Protein AF-A0A920G4J5-F1 (afdb_monomer_lite)

pLDDT: mean 81.39, std 17.37, range [29.69, 97.31]

Radius of gyration: 18.97 Å; chains: 1; bounding box: 49×38×62 Å

Structure (mmCIF, N/CA/C/O backbone):
data_AF-A0A920G4J5-F1
#
_entry.id   AF-A0A920G4J5-F1
#
loop_
_atom_site.group_PDB
_atom_site.id
_atom_site.type_symbol
_atom_site.label_atom_id
_atom_site.label_alt_id
_atom_site.label_comp_id
_atom_site.label_asym_id
_atom_site.label_entity_id
_atom_site.label_seq_id
_atom_site.pdbx_PDB_ins_code
_atom_site.Cartn_x
_atom_site.Cartn_y
_atom_site.Cartn_z
_atom_site.occupancy
_atom_site.B_iso_or_equiv
_atom_site.auth_seq_id
_atom_site.auth_comp_id
_atom_site.auth_asym_id
_atom_site.auth_atom_id
_atom_site.pdbx_PDB_model_num
ATOM 1 N N . MET A 1 1 ? -3.840 6.295 41.877 1.00 32.47 1 MET A N 1
ATOM 2 C CA . MET A 1 1 ? -4.819 6.457 40.777 1.00 32.47 1 MET A CA 1
ATOM 3 C C . MET A 1 1 ? -4.188 7.289 39.666 1.00 32.47 1 MET A C 1
ATOM 5 O O . MET A 1 1 ? -4.227 8.511 39.723 1.00 32.47 1 MET A O 1
ATOM 9 N N . ALA A 1 2 ? -3.536 6.644 38.697 1.00 30.66 2 ALA A N 1
ATOM 10 C CA . ALA A 1 2 ? -2.987 7.326 37.527 1.00 30.66 2 ALA A CA 1
ATOM 11 C C . ALA A 1 2 ? -4.057 7.341 36.428 1.00 30.66 2 ALA A C 1
ATOM 13 O O . ALA A 1 2 ? -4.534 6.288 36.011 1.00 30.66 2 ALA A O 1
ATOM 14 N N . ARG A 1 3 ? -4.472 8.545 36.021 1.00 29.69 3 ARG A N 1
ATOM 15 C CA . ARG A 1 3 ? -5.461 8.773 34.963 1.00 29.69 3 ARG A CA 1
ATOM 16 C C . ARG A 1 3 ? -4.968 8.145 33.657 1.00 29.69 3 ARG A C 1
ATOM 18 O O . ARG A 1 3 ? -3.814 8.337 33.272 1.00 29.69 3 ARG A O 1
ATOM 25 N N . GLY A 1 4 ? -5.849 7.382 33.013 1.00 32.06 4 GLY A N 1
ATOM 26 C CA . GLY A 1 4 ? -5.598 6.734 31.733 1.00 32.06 4 GLY A CA 1
ATOM 27 C C . GLY A 1 4 ? -5.199 7.764 30.685 1.00 32.06 4 GLY A C 1
ATOM 28 O O . GLY A 1 4 ? -5.936 8.709 30.421 1.00 32.06 4 GLY A O 1
ATOM 29 N N . ARG A 1 5 ? -4.006 7.591 30.114 1.00 33.00 5 ARG A N 1
ATOM 30 C CA . ARG A 1 5 ? -3.600 8.324 28.920 1.00 33.00 5 ARG A CA 1
ATOM 31 C C . ARG A 1 5 ? -4.384 7.766 27.741 1.00 33.00 5 ARG A C 1
ATOM 33 O O . ARG A 1 5 ? -4.282 6.576 27.445 1.00 33.00 5 ARG A O 1
ATOM 40 N N . ASP A 1 6 ? -5.129 8.643 27.082 1.00 34.97 6 ASP A N 1
ATOM 41 C CA . ASP A 1 6 ? -5.726 8.439 25.766 1.00 34.97 6 ASP A CA 1
ATOM 42 C C . ASP A 1 6 ? -4.667 7.948 24.765 1.00 34.97 6 ASP A C 1
ATOM 44 O O . ASP A 1 6 ? -3.946 8.728 24.155 1.00 34.97 6 ASP A O 1
ATOM 48 N N . GLN A 1 7 ? -4.563 6.633 24.572 1.00 35.03 7 GLN A N 1
ATOM 49 C CA . GLN A 1 7 ? -3.749 6.016 23.514 1.00 35.03 7 GLN A CA 1
ATOM 50 C C . GLN A 1 7 ? -4.570 5.754 22.236 1.00 35.03 7 GLN A C 1
ATOM 52 O O . GLN A 1 7 ? -4.225 4.912 21.405 1.00 35.03 7 GLN A O 1
ATOM 57 N N . CYS A 1 8 ? -5.676 6.472 22.035 1.00 36.06 8 CYS A N 1
ATOM 58 C CA . CYS A 1 8 ? -6.495 6.378 20.825 1.00 36.06 8 CYS A CA 1
ATOM 59 C C . CYS A 1 8 ? -5.926 7.263 19.698 1.00 36.06 8 CYS A C 1
ATOM 61 O O . CYS A 1 8 ? -6.544 8.239 19.274 1.00 36.06 8 CYS A O 1
ATOM 63 N N . HIS A 1 9 ? -4.728 6.934 19.199 1.00 48.09 9 HIS A N 1
ATOM 64 C CA . HIS A 1 9 ? -4.066 7.701 18.128 1.00 48.09 9 HIS A CA 1
ATOM 65 C C . HIS A 1 9 ? -3.872 6.947 16.802 1.00 48.09 9 HIS A C 1
ATOM 67 O O . HIS A 1 9 ? -3.668 7.605 15.782 1.00 48.09 9 HIS A O 1
ATOM 73 N N . GLY A 1 10 ? -3.992 5.614 16.775 1.00 51.66 10 GLY A N 1
ATOM 74 C CA . GLY A 1 10 ? -3.750 4.792 15.576 1.00 51.66 10 GLY A CA 1
ATOM 75 C C . GLY A 1 10 ? -4.588 5.217 14.360 1.00 51.66 10 GLY A C 1
ATOM 76 O O . GLY A 1 10 ? -4.027 5.745 13.401 1.00 51.66 10 GLY A O 1
ATOM 77 N N . PRO A 1 11 ? -5.929 5.120 14.391 1.00 58.34 11 PRO A N 1
ATOM 78 C CA . PRO A 1 11 ? -6.777 5.455 13.241 1.00 58.34 11 PRO A CA 1
ATOM 79 C C . PRO A 1 11 ? -6.654 6.917 12.807 1.00 58.34 11 PRO A C 1
ATOM 81 O O . PRO A 1 11 ? -6.758 7.221 11.624 1.00 58.34 11 PRO A O 1
ATOM 84 N N . ARG A 1 12 ? -6.391 7.826 13.758 1.00 74.56 12 ARG A N 1
ATOM 85 C CA . ARG A 1 12 ? -6.201 9.250 13.466 1.00 74.56 12 ARG A CA 1
ATOM 86 C C . ARG A 1 12 ? -4.940 9.471 12.639 1.00 74.56 12 ARG A C 1
ATOM 88 O O . ARG A 1 12 ? -5.006 10.185 11.653 1.00 74.56 12 ARG A O 1
ATOM 95 N N . ARG A 1 13 ? -3.813 8.840 12.980 1.00 85.69 13 ARG A N 1
ATOM 96 C CA . ARG A 1 13 ? -2.565 9.008 12.212 1.00 85.69 13 ARG A CA 1
ATOM 97 C C . ARG A 1 13 ? -2.628 8.348 10.835 1.00 85.69 13 ARG A C 1
ATOM 99 O O . ARG A 1 13 ? -2.144 8.940 9.877 1.00 85.69 13 ARG A O 1
ATOM 106 N N . HIS A 1 14 ? -3.283 7.193 10.716 1.00 91.06 14 HIS A N 1
ATOM 107 C CA . HIS A 1 14 ? -3.515 6.569 9.409 1.00 91.06 14 HIS A CA 1
ATOM 108 C C . HIS A 1 14 ? -4.431 7.419 8.535 1.00 91.06 14 HIS A C 1
ATOM 110 O O . HIS A 1 14 ? -4.095 7.703 7.392 1.00 91.06 14 HIS A O 1
ATOM 116 N N . ALA A 1 15 ? -5.548 7.903 9.083 1.00 93.94 15 ALA A N 1
ATOM 117 C CA . ALA A 1 15 ? -6.448 8.789 8.355 1.00 93.94 15 ALA A CA 1
ATOM 118 C C . ALA A 1 15 ? -5.740 10.068 7.897 1.00 93.94 15 ALA A C 1
ATOM 120 O O . ALA A 1 15 ? -5.921 10.479 6.759 1.00 93.94 15 ALA A O 1
ATOM 121 N N . ARG A 1 16 ? -4.905 10.671 8.752 1.00 95.75 16 ARG A N 1
ATOM 122 C CA . ARG A 1 16 ? -4.120 11.861 8.401 1.00 95.75 16 ARG A CA 1
ATOM 123 C C . ARG A 1 16 ? -3.115 11.592 7.284 1.00 95.75 16 ARG A C 1
ATOM 125 O O . ARG A 1 16 ? -2.995 12.431 6.405 1.00 95.75 16 ARG A O 1
ATOM 132 N N . PHE A 1 17 ? -2.471 10.422 7.254 1.00 96.44 17 PHE A N 1
ATOM 133 C CA . PHE A 1 17 ? -1.583 10.053 6.145 1.00 96.44 17 PHE A CA 1
ATOM 134 C C . PHE A 1 17 ? -2.329 10.111 4.807 1.00 96.44 17 PHE A C 1
ATOM 136 O O . PHE A 1 17 ? -1.910 10.804 3.888 1.00 96.44 17 PHE A O 1
ATOM 143 N N . PHE A 1 18 ? -3.492 9.467 4.714 1.00 96.50 18 PHE A N 1
ATOM 144 C CA . PHE A 1 18 ? -4.264 9.476 3.470 1.00 96.50 18 PHE A CA 1
ATOM 145 C C . PHE A 1 18 ? -4.891 10.840 3.165 1.00 96.50 18 PHE A C 1
ATOM 147 O O . PHE A 1 18 ? -4.829 11.292 2.028 1.00 96.50 18 PHE A O 1
ATOM 154 N N . LYS A 1 19 ? -5.485 11.512 4.157 1.00 96.44 19 LYS A N 1
ATOM 155 C CA . LYS A 1 19 ? -6.228 12.765 3.946 1.00 96.44 19 LYS A CA 1
ATOM 156 C C . LYS A 1 19 ? -5.308 13.972 3.760 1.00 96.44 19 LYS A C 1
ATOM 158 O O . LYS A 1 19 ? -5.468 14.708 2.800 1.00 96.44 19 LYS A O 1
ATOM 163 N N . GLU A 1 20 ? -4.360 14.181 4.673 1.00 96.06 20 GLU A N 1
ATOM 164 C CA . GLU A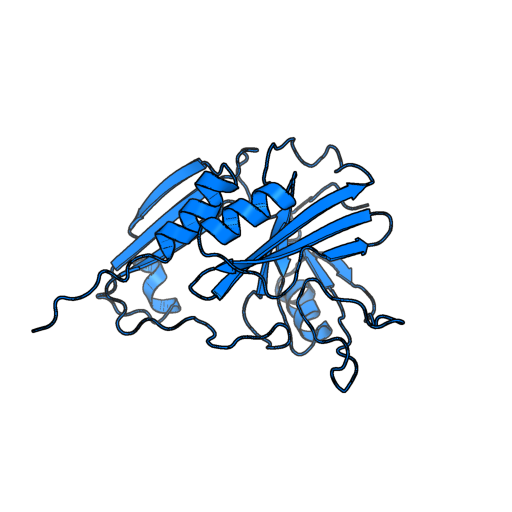 1 20 ? -3.509 15.381 4.687 1.00 96.06 20 GLU A CA 1
ATOM 165 C C . GLU A 1 20 ? -2.344 15.263 3.699 1.00 96.06 20 GLU A C 1
ATOM 167 O O . GLU A 1 20 ? -2.033 16.234 3.020 1.00 96.06 20 GLU A O 1
ATOM 172 N N . ILE A 1 21 ? -1.720 14.083 3.594 1.00 96.50 21 ILE A N 1
ATOM 173 C CA . ILE A 1 21 ? -0.573 13.877 2.692 1.00 96.50 21 ILE A CA 1
ATOM 174 C C . ILE A 1 21 ? -1.047 13.395 1.321 1.00 96.50 21 ILE A C 1
ATOM 176 O O . ILE A 1 21 ? -0.576 13.884 0.298 1.00 96.50 21 ILE A O 1
ATOM 180 N N . GLY A 1 22 ? -1.975 12.437 1.292 1.00 95.50 22 GLY A N 1
ATOM 181 C CA . GLY A 1 22 ? -2.467 11.839 0.050 1.00 95.50 22 GLY A CA 1
ATOM 182 C C . GLY A 1 22 ? -3.614 12.581 -0.636 1.00 95.50 22 GLY A C 1
ATOM 183 O O . GLY A 1 22 ? -3.944 12.231 -1.766 1.00 95.50 22 GLY A O 1
ATOM 184 N N . GLY A 1 23 ? -4.238 13.563 0.022 1.00 95.44 23 GLY A N 1
ATOM 185 C CA . GLY A 1 23 ? -5.398 14.285 -0.513 1.00 95.44 23 GLY A CA 1
ATOM 186 C C . GLY A 1 23 ? -6.677 13.445 -0.608 1.00 95.44 23 GLY A C 1
ATOM 187 O O . GLY A 1 23 ? -7.562 13.768 -1.392 1.00 95.44 23 GLY A O 1
ATOM 188 N N . TYR A 1 24 ? -6.779 12.343 0.139 1.00 96.69 24 TYR A N 1
ATOM 189 C CA . TYR A 1 24 ? -7.946 11.465 0.074 1.00 96.69 24 TYR A CA 1
ATOM 190 C C . TYR A 1 24 ? -9.192 12.129 0.669 1.00 96.69 24 TYR A C 1
ATOM 192 O O . TYR A 1 24 ? -9.156 12.752 1.735 1.00 96.69 24 TYR A O 1
ATOM 200 N N . GLU A 1 25 ? -10.327 11.880 0.028 1.00 95.81 25 GLU A N 1
ATOM 201 C CA . GLU A 1 25 ? -11.640 12.367 0.428 1.00 95.81 25 GLU A CA 1
ATOM 202 C C . GLU A 1 25 ? -12.359 11.355 1.324 1.00 95.81 25 GLU A C 1
ATOM 204 O O . GLU A 1 25 ? -12.267 10.142 1.130 1.00 95.81 25 GLU A O 1
ATOM 209 N N . GLU A 1 26 ? -13.113 11.846 2.307 1.00 96.56 26 GLU A N 1
ATOM 210 C CA . GLU A 1 26 ? -13.951 11.008 3.167 1.00 96.56 26 GLU A CA 1
ATOM 211 C C . GLU A 1 26 ? -15.293 10.732 2.485 1.00 96.56 26 GLU A C 1
ATOM 213 O O . GLU A 1 26 ? -16.090 11.643 2.291 1.00 96.56 26 GLU A O 1
ATOM 218 N N . LEU A 1 27 ? -15.553 9.464 2.148 1.00 96.38 27 LEU A N 1
ATOM 219 C CA . LEU A 1 27 ? -16.836 9.031 1.582 1.00 96.38 27 LEU A CA 1
ATOM 220 C C . LEU A 1 27 ? -17.869 8.696 2.654 1.00 96.38 27 LEU A C 1
ATOM 222 O O . LEU A 1 27 ? -19.071 8.732 2.409 1.00 96.38 27 LEU A O 1
ATOM 226 N N . GLY A 1 28 ? -17.410 8.302 3.838 1.00 94.31 28 GLY A N 1
ATOM 227 C CA . GLY A 1 28 ? -18.309 7.966 4.925 1.00 94.31 28 GLY A CA 1
ATOM 228 C C . GLY A 1 28 ? -17.603 7.412 6.147 1.00 94.31 28 GLY A C 1
ATOM 229 O O . GLY A 1 28 ? -16.483 6.900 6.088 1.00 94.31 28 GLY A O 1
ATOM 230 N N . ARG A 1 29 ? -18.316 7.481 7.264 1.00 94.62 29 ARG A N 1
ATOM 231 C CA . ARG A 1 29 ? -17.868 7.046 8.580 1.00 94.62 29 ARG A CA 1
ATOM 232 C C . ARG A 1 29 ? -19.054 6.517 9.362 1.00 94.62 29 ARG A C 1
ATOM 234 O O . ARG A 1 29 ? -20.153 7.051 9.251 1.00 94.62 29 ARG A O 1
ATOM 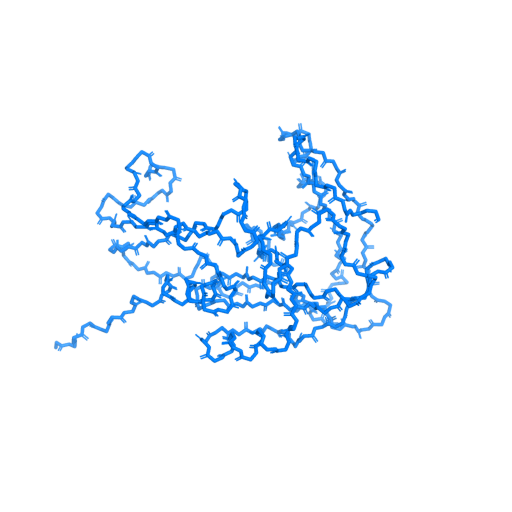241 N N . GLY A 1 30 ? -18.825 5.510 10.192 1.00 91.75 30 GLY A N 1
ATOM 242 C CA . GLY A 1 30 ? -19.863 5.024 11.090 1.00 91.75 30 GLY A CA 1
ATOM 243 C C . GLY A 1 30 ? -19.480 3.745 11.820 1.00 91.75 30 GLY A C 1
ATOM 244 O O . GLY A 1 30 ? -18.360 3.252 11.662 1.00 91.75 30 GLY A O 1
ATOM 245 N N . PRO A 1 31 ? -20.403 3.184 12.616 1.00 88.62 31 PRO A N 1
ATOM 246 C CA . PRO A 1 31 ? -20.190 1.900 13.259 1.00 88.62 31 PRO A CA 1
ATOM 247 C C . PRO A 1 31 ? -20.080 0.778 12.219 1.00 88.62 31 PRO A C 1
ATOM 249 O O . PRO A 1 31 ? -20.779 0.769 11.203 1.00 88.62 31 PRO A O 1
ATOM 252 N N . LEU A 1 32 ? -19.219 -0.209 12.470 1.00 83.06 32 LEU A N 1
ATOM 253 C CA . LEU A 1 32 ? -19.203 -1.429 11.662 1.00 83.06 32 LEU A CA 1
ATOM 254 C C . LEU A 1 32 ? -20.384 -2.339 12.018 1.00 83.06 32 LEU A C 1
ATOM 256 O O . LEU A 1 32 ? -20.664 -2.586 13.188 1.00 83.06 32 LEU A O 1
ATOM 260 N N . SER A 1 33 ? -21.042 -2.878 10.988 1.00 72.81 33 SER A N 1
ATOM 261 C CA . SER A 1 33 ? -22.189 -3.782 11.143 1.00 72.81 33 SER A CA 1
ATOM 262 C C . SER A 1 33 ? -21.852 -5.045 11.961 1.00 72.81 33 SER A C 1
ATOM 264 O O . SER A 1 33 ? -20.839 -5.702 11.671 1.00 72.81 33 SER A O 1
ATOM 266 N N . PRO A 1 34 ? -22.751 -5.469 12.877 1.00 63.81 34 PRO A N 1
ATOM 267 C CA . PRO A 1 34 ? -22.548 -6.647 13.710 1.00 63.81 34 PRO A CA 1
ATOM 268 C C . PRO A 1 34 ? -22.373 -8.001 13.021 1.00 63.81 34 PRO A C 1
ATOM 270 O O . PRO A 1 34 ? -21.819 -8.936 13.595 1.00 63.81 34 PRO A O 1
ATOM 273 N N . ILE A 1 35 ? -22.789 -8.135 11.765 1.00 58.03 35 ILE A N 1
ATOM 274 C CA . ILE A 1 35 ? -22.726 -9.414 11.041 1.00 58.03 35 ILE A CA 1
ATOM 275 C C . ILE A 1 35 ? -21.275 -9.806 10.692 1.00 58.03 35 ILE A C 1
ATOM 277 O O . ILE A 1 35 ? -20.967 -10.980 10.492 1.00 58.03 35 ILE A O 1
ATOM 281 N N . ARG A 1 36 ? -20.329 -8.857 10.728 1.00 56.31 36 ARG A N 1
ATOM 282 C CA . ARG A 1 36 ? -18.897 -9.117 10.478 1.00 56.31 36 ARG A CA 1
ATOM 283 C C . ARG A 1 36 ? -18.146 -9.657 11.709 1.00 56.31 36 ARG A C 1
ATOM 285 O O . ARG A 1 36 ? -16.945 -9.896 11.635 1.00 56.31 36 ARG A O 1
ATOM 292 N N . HIS A 1 37 ? -18.832 -9.850 12.841 1.00 54.66 37 HIS A N 1
ATOM 293 C CA . HIS A 1 37 ? -18.223 -10.075 14.159 1.00 54.66 37 HIS A CA 1
ATOM 294 C C . HIS A 1 37 ? -17.634 -11.470 14.384 1.00 54.66 37 HIS A C 1
ATOM 296 O O . HIS A 1 37 ? -16.578 -11.590 15.001 1.00 54.66 37 HIS A O 1
ATOM 302 N N . ARG A 1 38 ? -18.292 -12.527 13.894 1.00 53.50 38 ARG A N 1
ATOM 303 C CA . ARG A 1 38 ? -17.933 -13.906 14.272 1.00 53.50 38 ARG A CA 1
ATOM 304 C C . ARG A 1 38 ? -16.632 -14.398 13.632 1.00 53.50 38 ARG A C 1
ATOM 306 O O . ARG A 1 38 ? -15.950 -15.229 14.211 1.00 53.50 38 ARG A O 1
ATOM 313 N N . ARG A 1 39 ? -16.270 -13.855 12.465 1.00 56.38 39 ARG A N 1
ATOM 314 C CA . ARG A 1 39 ? -15.086 -14.285 11.698 1.00 56.38 39 ARG A CA 1
ATOM 315 C C . ARG A 1 39 ? -13.771 -13.668 12.179 1.00 56.38 39 ARG A C 1
ATOM 317 O O . ARG A 1 39 ? -12.720 -14.199 11.860 1.00 56.38 39 ARG A O 1
ATOM 324 N N . LEU A 1 40 ? -13.826 -12.566 12.930 1.00 61.94 40 LEU A N 1
ATOM 325 C CA . LEU A 1 40 ? -12.634 -11.859 13.419 1.00 61.94 40 LEU A CA 1
ATOM 326 C C . LEU A 1 40 ? -12.256 -12.235 14.862 1.00 61.94 40 LEU A C 1
ATOM 328 O O . LEU A 1 40 ? -11.250 -11.749 15.362 1.00 61.94 40 LEU A O 1
ATOM 332 N N . GLY A 1 41 ? -13.063 -13.054 15.551 1.00 65.75 41 GLY A N 1
ATOM 333 C CA . GLY A 1 41 ? -12.799 -13.457 16.941 1.00 65.75 41 GLY A CA 1
ATOM 334 C C . GLY A 1 41 ? -12.871 -12.314 17.966 1.00 65.75 41 GLY A C 1
ATOM 335 O O . GLY A 1 41 ? -12.363 -12.448 19.074 1.00 65.75 41 GLY A O 1
ATOM 336 N N . ILE A 1 42 ? -13.483 -11.179 17.613 1.00 69.69 42 ILE A N 1
ATOM 337 C CA . ILE A 1 42 ? -13.504 -9.967 18.446 1.00 69.69 42 ILE A CA 1
ATOM 338 C C . ILE A 1 42 ? -14.701 -9.998 19.401 1.00 69.69 42 ILE A C 1
ATOM 340 O O . ILE A 1 42 ? -15.833 -10.244 18.973 1.00 69.69 42 ILE A O 1
ATOM 344 N N . SER A 1 43 ? -14.462 -9.682 20.678 1.00 69.44 43 SER A N 1
ATOM 345 C CA . SER A 1 43 ? -15.482 -9.666 21.735 1.00 69.44 43 SER A CA 1
ATOM 346 C C . SER A 1 43 ? -16.690 -8.784 21.388 1.00 69.44 43 SER A C 1
ATOM 348 O O . SER A 1 43 ? -16.579 -7.769 20.695 1.00 69.44 43 SER A O 1
ATOM 350 N N . ALA A 1 44 ? -17.875 -9.151 21.883 1.00 68.25 44 ALA A N 1
ATOM 351 C CA . ALA A 1 44 ? -19.114 -8.417 21.609 1.00 68.25 44 ALA A CA 1
ATOM 352 C C . ALA A 1 44 ? -19.099 -6.970 22.149 1.00 68.25 44 ALA A C 1
ATOM 354 O O . ALA A 1 44 ? -19.711 -6.095 21.547 1.00 68.25 44 ALA A O 1
ATOM 355 N N . GLY A 1 45 ? -18.352 -6.705 23.229 1.00 75.81 45 GLY A N 1
ATOM 356 C CA . GLY A 1 45 ? -18.228 -5.376 23.846 1.00 75.81 45 GLY A CA 1
ATOM 357 C C . GLY A 1 45 ? -17.281 -4.401 23.133 1.00 75.81 45 GLY A C 1
ATOM 358 O O . GLY A 1 45 ? -17.211 -3.233 23.508 1.00 75.81 45 GLY A O 1
ATOM 359 N N . CYS A 1 46 ? -16.550 -4.848 22.107 1.00 80.31 46 CYS A N 1
ATOM 360 C CA . CYS A 1 46 ? -15.659 -3.981 21.342 1.00 80.31 46 CYS A CA 1
ATOM 361 C C . CYS A 1 46 ? -16.466 -3.057 20.411 1.00 80.31 46 CYS A C 1
ATOM 363 O O . CYS A 1 46 ? -17.168 -3.534 19.509 1.00 80.31 46 CYS A O 1
ATOM 365 N N . ARG A 1 47 ? -16.345 -1.736 20.594 1.00 82.38 47 ARG A N 1
ATOM 366 C CA . ARG A 1 47 ? -16.893 -0.739 19.662 1.00 82.38 47 ARG A CA 1
ATOM 367 C C . ARG A 1 47 ? -15.999 -0.666 18.432 1.00 82.38 47 ARG A C 1
ATOM 369 O O . ARG A 1 47 ? -14.780 -0.730 18.533 1.00 82.38 47 ARG A O 1
ATOM 376 N N . ARG A 1 48 ? -16.610 -0.546 17.260 1.00 83.19 48 ARG A N 1
ATOM 377 C CA . ARG A 1 48 ? -15.918 -0.601 15.977 1.00 83.19 48 ARG A CA 1
ATOM 378 C C . ARG A 1 48 ? -16.436 0.486 15.070 1.00 83.19 48 ARG A C 1
ATOM 380 O O . ARG A 1 48 ? -17.641 0.541 14.841 1.00 83.19 48 ARG A O 1
ATOM 387 N N . GLU A 1 49 ? -15.540 1.283 14.521 1.00 89.62 49 GLU A N 1
ATOM 388 C CA . GLU A 1 49 ? -15.895 2.309 13.549 1.00 89.62 49 GLU A CA 1
ATOM 389 C C . GLU A 1 49 ? -15.084 2.113 12.278 1.00 89.62 49 GLU A C 1
ATOM 391 O O . GLU A 1 49 ? -13.953 1.622 12.302 1.00 89.62 49 GLU A O 1
ATOM 396 N N . TYR A 1 50 ? -15.681 2.481 11.153 1.00 92.25 50 TYR A N 1
ATOM 397 C CA . TYR A 1 50 ? -14.977 2.579 9.892 1.00 92.25 50 TYR A CA 1
ATOM 398 C C . TYR A 1 50 ? -14.869 4.034 9.452 1.00 92.25 50 TYR A C 1
ATOM 400 O O . TYR A 1 50 ? -15.729 4.862 9.754 1.00 92.25 50 TYR A O 1
ATOM 408 N N . LEU A 1 51 ? -13.827 4.299 8.676 1.00 94.56 51 LEU A N 1
ATOM 409 C CA . LEU A 1 51 ? -13.660 5.484 7.854 1.00 94.56 51 LEU A CA 1
ATOM 410 C C . LEU A 1 51 ? -13.345 5.007 6.435 1.00 94.56 51 LEU A C 1
ATOM 412 O O . LEU A 1 51 ? -12.375 4.275 6.237 1.00 94.56 51 LEU A O 1
ATOM 416 N N . LEU A 1 52 ? -14.186 5.369 5.471 1.00 96.25 52 LEU A N 1
ATOM 417 C CA . LEU A 1 52 ? -14.012 5.040 4.060 1.00 96.25 52 LEU A CA 1
ATOM 418 C C . LEU A 1 52 ? -13.448 6.251 3.321 1.00 96.25 52 LEU A C 1
ATOM 420 O O . LEU A 1 52 ? -14.027 7.336 3.381 1.00 96.25 52 LEU A O 1
ATOM 424 N N . LEU A 1 53 ? -12.332 6.045 2.630 1.00 97.31 53 LEU A N 1
ATOM 425 C CA . LEU A 1 53 ? -11.584 7.082 1.935 1.00 97.31 53 LEU A CA 1
ATOM 426 C C . LEU A 1 53 ? -11.475 6.773 0.441 1.00 97.31 53 LEU A C 1
ATOM 428 O O . LEU A 1 53 ? -11.229 5.626 0.064 1.00 97.31 53 LEU A O 1
ATOM 432 N N . ARG A 1 54 ? -11.594 7.805 -0.393 1.00 96.75 54 ARG A N 1
ATOM 433 C CA . ARG A 1 54 ? -11.384 7.749 -1.844 1.00 96.75 54 ARG A CA 1
ATOM 434 C C . ARG A 1 54 ? -10.167 8.580 -2.226 1.00 96.75 54 ARG A C 1
ATOM 436 O O . ARG A 1 54 ? -9.950 9.643 -1.655 1.00 96.75 54 ARG A O 1
ATOM 443 N N . ALA A 1 55 ? -9.381 8.089 -3.177 1.00 95.19 55 ALA A N 1
ATOM 444 C CA . ALA A 1 55 ? -8.242 8.828 -3.708 1.00 95.19 55 ALA A CA 1
ATOM 445 C C . ALA A 1 55 ? -8.694 10.108 -4.442 1.00 95.19 55 ALA A C 1
ATOM 447 O O . ALA A 1 55 ? -9.793 10.123 -5.000 1.00 95.19 55 ALA A O 1
ATOM 448 N N . PRO A 1 56 ? -7.856 11.159 -4.498 1.00 91.12 56 PRO A N 1
ATOM 449 C CA . PRO A 1 56 ? -8.225 12.449 -5.098 1.00 91.12 56 PRO A CA 1
ATOM 450 C C . PRO A 1 56 ? -8.582 12.358 -6.587 1.00 91.12 56 PRO A C 1
ATOM 452 O O . PRO A 1 56 ? -9.376 13.146 -7.082 1.00 91.12 56 PRO A O 1
ATOM 455 N N . MET A 1 57 ? -8.052 11.357 -7.294 1.00 88.81 57 MET A N 1
ATOM 456 C CA . MET A 1 57 ? -8.385 11.080 -8.697 1.00 88.81 57 MET A CA 1
ATOM 457 C C . MET A 1 57 ? -9.828 10.575 -8.919 1.00 88.81 57 MET A C 1
ATOM 459 O O . MET A 1 57 ? -10.223 10.307 -10.051 1.00 88.81 57 MET A O 1
ATOM 463 N N . GLY A 1 58 ? -10.613 10.405 -7.850 1.00 87.88 58 GLY A N 1
ATOM 464 C CA . GLY A 1 58 ? -11.994 9.939 -7.911 1.00 87.88 58 GLY A CA 1
ATOM 465 C C . GLY A 1 58 ? -12.125 8.439 -8.199 1.00 87.88 58 GLY A C 1
ATOM 466 O O . GLY A 1 58 ? -11.259 7.637 -7.850 1.00 87.88 58 GLY A O 1
ATOM 467 N N . GLY A 1 59 ? -13.255 8.063 -8.801 1.00 86.12 59 GLY A N 1
ATOM 468 C CA . GLY A 1 59 ? -13.573 6.687 -9.185 1.00 86.12 59 GLY A CA 1
ATOM 469 C C . GLY A 1 59 ? -14.235 5.832 -8.096 1.00 86.12 59 GLY A C 1
ATOM 470 O O . GLY A 1 59 ? -14.225 6.141 -6.899 1.00 86.12 59 GLY A O 1
ATOM 471 N N . ASP A 1 60 ? -14.802 4.713 -8.543 1.00 86.94 60 ASP A N 1
ATOM 472 C CA . ASP A 1 60 ? -15.570 3.776 -7.710 1.00 86.94 60 ASP A CA 1
ATOM 473 C C . ASP A 1 60 ? -14.745 2.561 -7.252 1.00 86.94 60 ASP A C 1
ATOM 475 O O . ASP A 1 60 ? -15.285 1.564 -6.773 1.00 86.94 60 ASP A O 1
ATOM 479 N N . PHE A 1 61 ? -13.418 2.634 -7.382 1.00 86.81 61 PHE A N 1
ATOM 480 C CA . PHE A 1 61 ? -12.491 1.559 -7.034 1.00 86.81 61 PHE A CA 1
ATOM 481 C C . PHE A 1 61 ? -11.367 2.042 -6.113 1.00 86.81 61 PHE A C 1
ATOM 483 O O . PHE A 1 61 ? -11.138 3.237 -5.935 1.00 86.81 61 PHE A O 1
ATOM 490 N N . GLY A 1 62 ? -10.660 1.086 -5.503 1.00 86.69 62 GLY A N 1
ATOM 491 C CA . GLY A 1 62 ? -9.467 1.371 -4.700 1.00 86.69 62 GLY A CA 1
ATOM 492 C C . GLY A 1 62 ? -9.732 2.210 -3.444 1.00 86.69 62 GLY A C 1
ATOM 493 O O . GLY A 1 62 ? -8.828 2.875 -2.942 1.00 86.69 62 GLY A O 1
ATOM 494 N N . HIS A 1 63 ? -10.959 2.208 -2.915 1.00 95.69 63 HIS A N 1
ATOM 495 C CA . HIS A 1 63 ? -11.253 2.906 -1.664 1.00 95.69 63 HIS A CA 1
ATOM 496 C C . HIS A 1 63 ? -10.530 2.249 -0.486 1.00 95.69 63 HIS A C 1
ATOM 498 O O . HIS A 1 63 ? -10.525 1.025 -0.331 1.00 95.69 63 HIS A O 1
ATOM 504 N N . VAL A 1 64 ? -9.973 3.073 0.396 1.00 95.31 64 VAL A N 1
ATOM 505 C CA . VAL A 1 64 ? -9.292 2.622 1.612 1.00 95.31 64 VAL A CA 1
ATOM 506 C C . VAL A 1 64 ? -10.277 2.684 2.770 1.00 95.31 64 VAL A C 1
ATOM 508 O O . VAL A 1 64 ? -10.762 3.753 3.136 1.00 95.31 64 VAL A O 1
ATOM 511 N N . ARG A 1 65 ? -10.575 1.531 3.378 1.00 94.00 65 ARG A N 1
ATOM 512 C CA . ARG A 1 65 ? -11.379 1.465 4.604 1.00 94.00 65 ARG A CA 1
ATOM 513 C C . ARG A 1 65 ? -10.474 1.272 5.812 1.00 94.00 65 ARG A C 1
ATOM 515 O O . ARG A 1 65 ? -9.960 0.180 6.036 1.00 94.00 65 ARG A O 1
ATOM 522 N N . LEU A 1 66 ? -10.349 2.312 6.625 1.00 92.38 66 LEU A N 1
ATOM 523 C CA . LEU A 1 66 ? -9.711 2.224 7.931 1.00 92.38 66 LEU A CA 1
ATOM 524 C C . LEU A 1 66 ? -10.730 1.729 8.951 1.00 92.38 66 LEU A C 1
ATOM 526 O O . LEU A 1 66 ? -11.865 2.204 8.976 1.00 92.38 66 LEU A O 1
ATOM 530 N N . VAL A 1 67 ? -10.323 0.780 9.788 1.00 88.25 67 VAL A N 1
ATOM 531 C CA . VAL A 1 67 ? -11.164 0.222 10.847 1.00 88.25 67 VAL A CA 1
ATOM 532 C C . VAL A 1 67 ? -10.496 0.455 12.191 1.00 88.25 67 VAL A C 1
ATOM 534 O O . VAL A 1 67 ? -9.345 0.075 12.393 1.00 88.25 67 VAL A O 1
ATOM 537 N N . SER A 1 68 ? -11.229 1.073 13.111 1.00 85.88 68 SER A N 1
ATOM 538 C CA . SER A 1 68 ? -10.811 1.270 14.491 1.00 85.88 68 SER A CA 1
ATOM 539 C C . SER A 1 68 ? -11.556 0.321 15.422 1.00 85.88 68 SER A C 1
ATOM 541 O O . SER A 1 68 ? -12.733 0.011 15.227 1.00 85.88 68 SER A O 1
ATOM 543 N N . PHE A 1 69 ? -10.854 -0.130 16.457 1.00 83.81 69 PHE A N 1
ATOM 544 C CA . PHE A 1 69 ? -11.387 -1.008 17.490 1.00 83.81 69 PHE A CA 1
ATOM 545 C C . PHE A 1 69 ? -11.207 -0.344 18.849 1.00 83.81 69 PHE A C 1
ATOM 547 O O . PHE A 1 69 ? -10.083 -0.172 19.315 1.00 83.81 69 PHE A O 1
ATOM 554 N N . ASP A 1 70 ? -12.309 -0.009 19.502 1.00 83.00 70 ASP A N 1
ATOM 555 C CA . ASP A 1 70 ? -12.387 0.518 20.860 1.00 83.00 70 ASP A CA 1
ATOM 556 C C . ASP A 1 70 ? -12.862 -0.553 21.837 1.00 83.00 70 ASP A C 1
ATOM 558 O O . ASP A 1 70 ? -13.636 -1.438 21.479 1.00 83.00 70 ASP A O 1
ATOM 562 N N . ASN A 1 71 ? -12.378 -0.499 23.080 1.00 82.44 71 ASN A N 1
ATOM 563 C CA . ASN A 1 71 ? -12.679 -1.497 24.117 1.00 82.44 71 ASN A CA 1
ATOM 564 C C . ASN A 1 71 ? -12.348 -2.943 23.697 1.00 82.44 71 ASN A C 1
ATOM 566 O O . ASN A 1 71 ? -13.033 -3.890 24.071 1.00 82.44 71 ASN A O 1
ATOM 570 N N . ALA A 1 72 ? -11.287 -3.116 22.905 1.00 77.31 72 ALA A N 1
ATOM 571 C CA . ALA A 1 72 ? -10.837 -4.419 22.413 1.00 77.31 72 ALA A CA 1
ATOM 572 C C . ALA A 1 72 ? -9.951 -5.192 23.415 1.00 77.31 72 ALA A C 1
ATOM 574 O O . ALA A 1 72 ? -9.432 -6.249 23.078 1.00 77.31 72 ALA A O 1
ATOM 575 N N . GLY A 1 73 ? -9.759 -4.673 24.633 1.00 79.69 73 GLY A N 1
ATOM 576 C CA . GLY A 1 73 ? -8.771 -5.192 25.582 1.00 79.69 73 GLY A CA 1
ATOM 577 C C . GLY A 1 73 ? -7.350 -4.723 25.250 1.00 79.69 73 GLY A C 1
ATOM 578 O O . GLY A 1 73 ? -7.165 -3.617 24.737 1.00 79.69 73 GLY A O 1
ATOM 579 N N . SER A 1 74 ? -6.350 -5.552 25.571 1.00 79.94 74 SER A N 1
ATOM 580 C CA . SER A 1 74 ? -4.943 -5.250 25.274 1.00 79.94 74 SER A CA 1
ATOM 581 C C . SER A 1 74 ? -4.727 -5.128 23.766 1.00 79.94 74 SER A C 1
ATOM 583 O O . SER A 1 74 ? -5.072 -6.030 23.003 1.00 79.94 74 SER A O 1
ATOM 585 N N . ARG A 1 75 ? -4.160 -3.999 23.335 1.00 74.44 75 ARG A N 1
ATOM 586 C CA . ARG A 1 75 ? -3.857 -3.725 21.930 1.00 74.44 75 ARG A CA 1
ATOM 587 C C . ARG A 1 75 ? -2.380 -3.994 21.695 1.00 74.44 75 ARG A C 1
ATOM 589 O O . ARG A 1 75 ? -1.535 -3.264 22.205 1.00 74.44 75 ARG A O 1
ATOM 596 N N . MET A 1 76 ? -2.080 -5.012 20.901 1.00 73.94 76 MET A N 1
ATOM 597 C CA . MET A 1 76 ? -0.734 -5.244 20.384 1.00 73.94 76 MET A CA 1
ATOM 598 C C . MET A 1 76 ? -0.734 -5.021 18.871 1.00 73.94 76 MET A C 1
ATOM 600 O O . MET A 1 76 ? -1.757 -5.284 18.230 1.00 73.94 76 MET A O 1
ATOM 604 N N . PRO A 1 77 ? 0.382 -4.554 18.282 1.00 76.31 77 PRO A N 1
ATOM 605 C CA . PRO A 1 77 ? 0.569 -4.635 16.840 1.00 76.31 77 PRO A CA 1
ATOM 606 C C . PRO A 1 77 ? 0.257 -6.052 16.360 1.00 76.31 77 PRO A C 1
ATOM 608 O O . PRO A 1 77 ? 0.599 -7.017 17.041 1.00 76.31 77 PRO A O 1
ATOM 611 N N . MET A 1 78 ? -0.362 -6.189 15.186 1.00 71.75 78 MET A N 1
ATOM 612 C CA . MET A 1 78 ? -0.711 -7.509 14.641 1.00 71.75 78 MET A CA 1
ATOM 613 C C . MET A 1 78 ? 0.527 -8.401 14.479 1.00 71.75 78 MET A C 1
ATOM 615 O O . MET A 1 78 ? 0.437 -9.620 14.591 1.00 71.75 78 MET A O 1
ATOM 619 N N . ARG A 1 79 ? 1.689 -7.783 14.228 1.00 76.88 79 ARG A N 1
ATOM 620 C CA . ARG A 1 79 ? 2.977 -8.464 14.096 1.00 76.88 79 ARG A CA 1
ATOM 621 C C . ARG A 1 79 ? 4.091 -7.651 14.778 1.00 76.88 79 ARG A C 1
ATOM 623 O O . ARG A 1 79 ? 4.790 -6.876 14.114 1.00 76.88 79 ARG A O 1
ATOM 630 N N . PRO A 1 80 ? 4.244 -7.755 16.110 1.00 80.56 80 PRO A N 1
ATOM 631 C CA . PRO A 1 80 ? 5.326 -7.085 16.822 1.00 80.56 80 PRO A CA 1
ATOM 632 C C . PRO A 1 80 ? 6.678 -7.603 16.313 1.00 80.56 80 PRO A C 1
ATOM 634 O O . PRO A 1 80 ? 6.865 -8.807 16.184 1.00 80.56 80 PRO A O 1
ATOM 637 N N . GLY A 1 81 ? 7.607 -6.702 15.983 1.00 81.88 81 GLY A N 1
ATOM 638 C CA . GLY A 1 81 ? 8.940 -7.084 15.496 1.00 81.88 81 GLY A CA 1
ATOM 639 C C . GLY A 1 81 ? 9.008 -7.606 14.055 1.00 81.88 81 GLY A C 1
ATOM 640 O O . GLY A 1 81 ? 10.085 -8.025 13.644 1.00 81.88 81 GLY A O 1
ATOM 641 N N . ALA A 1 82 ? 7.911 -7.545 13.285 1.00 83.06 82 ALA A N 1
ATOM 642 C CA . ALA A 1 82 ? 7.879 -8.060 11.913 1.00 83.06 82 ALA A CA 1
ATOM 643 C C . ALA A 1 82 ? 8.980 -7.483 11.016 1.00 83.06 82 ALA A C 1
ATOM 645 O O . ALA A 1 82 ? 9.196 -6.261 10.988 1.00 83.06 82 ALA A O 1
ATOM 646 N N . ARG A 1 83 ? 9.598 -8.383 10.252 1.00 85.88 83 ARG A N 1
ATOM 647 C CA . ARG A 1 83 ? 10.635 -8.153 9.249 1.00 85.88 83 ARG A CA 1
ATOM 648 C C . ARG A 1 83 ? 10.118 -8.440 7.845 1.00 85.88 83 ARG A C 1
ATOM 650 O O . ARG A 1 83 ? 9.101 -9.101 7.648 1.00 85.88 83 ARG A O 1
ATOM 657 N N . ALA A 1 84 ? 10.854 -7.951 6.853 1.00 84.19 84 ALA A N 1
ATOM 658 C CA . ALA A 1 84 ? 10.492 -8.094 5.448 1.00 84.19 84 ALA A CA 1
ATOM 659 C C . ALA A 1 84 ? 10.569 -9.529 4.912 1.00 84.19 84 ALA A C 1
ATOM 661 O O . ALA A 1 84 ? 10.034 -9.792 3.848 1.00 84.19 84 ALA A O 1
ATOM 662 N N . TRP A 1 85 ? 11.198 -10.462 5.627 1.00 83.44 85 TRP A N 1
ATOM 663 C CA . TRP A 1 85 ? 11.239 -11.886 5.270 1.00 83.44 85 TRP A CA 1
ATOM 664 C C . TRP A 1 85 ? 10.253 -12.739 6.077 1.00 83.44 85 TRP A C 1
ATOM 666 O O . TRP A 1 85 ? 10.133 -13.937 5.832 1.00 83.44 85 TRP A O 1
ATOM 676 N N . ASP A 1 86 ? 9.532 -12.145 7.031 1.00 86.75 86 ASP A N 1
ATOM 677 C CA . ASP A 1 86 ? 8.566 -12.891 7.823 1.00 86.75 86 ASP A CA 1
ATOM 678 C C . ASP A 1 86 ? 7.304 -13.134 6.991 1.00 86.75 86 ASP A C 1
ATOM 680 O O . ASP A 1 86 ? 6.638 -12.197 6.533 1.00 86.75 86 ASP A O 1
ATOM 684 N N . THR A 1 87 ? 6.930 -14.399 6.848 1.00 87.06 87 THR A N 1
ATOM 685 C CA . THR A 1 87 ? 5.775 -14.811 6.047 1.00 87.06 87 THR A CA 1
ATOM 686 C C . THR A 1 87 ? 4.446 -14.499 6.748 1.00 87.06 87 THR A C 1
ATOM 688 O O . THR A 1 87 ? 4.374 -14.385 7.974 1.00 87.06 87 THR A O 1
ATOM 691 N N . GLY A 1 88 ? 3.379 -14.351 5.957 1.00 76.62 88 GLY A N 1
ATOM 692 C CA . GLY A 1 88 ? 2.007 -14.186 6.450 1.00 76.62 88 GLY A CA 1
ATOM 693 C C . GLY A 1 88 ? 1.482 -12.744 6.430 1.00 76.62 88 GLY A C 1
ATOM 694 O O . GLY A 1 88 ? 2.235 -11.785 6.594 1.00 76.62 88 GLY A O 1
ATOM 695 N N . CYS A 1 89 ? 0.158 -12.618 6.247 1.00 76.69 89 CYS A N 1
ATOM 696 C CA . CYS A 1 89 ? -0.592 -11.369 6.020 1.00 76.69 89 CYS A CA 1
ATOM 697 C C . CYS A 1 89 ? -0.058 -10.503 4.860 1.00 76.69 89 CYS A C 1
ATOM 699 O O . CYS A 1 89 ? 1.014 -10.735 4.310 1.00 76.69 89 CYS A O 1
ATOM 701 N N . TYR A 1 90 ? -0.820 -9.483 4.461 1.00 86.19 90 TYR A N 1
ATOM 702 C CA . TYR A 1 90 ? -0.312 -8.493 3.513 1.00 86.19 90 TYR A CA 1
ATOM 703 C C . TYR A 1 90 ? 0.827 -7.689 4.146 1.00 86.19 90 TYR A C 1
ATOM 705 O O . TYR A 1 90 ? 0.726 -7.248 5.291 1.00 86.19 90 TYR A O 1
ATOM 713 N N . PHE A 1 91 ? 1.908 -7.519 3.393 1.00 88.19 91 PHE A N 1
ATOM 714 C CA . PHE A 1 91 ? 3.093 -6.787 3.810 1.00 88.19 91 PHE A CA 1
ATOM 715 C C . PHE A 1 91 ? 2.893 -5.285 3.650 1.00 88.19 91 PHE A C 1
ATOM 717 O O . PHE A 1 91 ? 3.025 -4.565 4.634 1.00 88.19 91 PHE A O 1
ATOM 724 N N . SER A 1 92 ? 2.538 -4.817 2.452 1.00 92.19 92 SER A N 1
ATOM 725 C CA . SER A 1 92 ? 2.359 -3.393 2.156 1.00 92.19 92 SER A CA 1
ATOM 726 C C . SER A 1 92 ? 1.234 -3.153 1.153 1.00 92.19 92 SER A C 1
ATOM 728 O O . SER A 1 92 ? 0.952 -3.983 0.286 1.00 92.19 92 SER A O 1
ATOM 730 N N . MET A 1 93 ? 0.601 -1.988 1.269 1.00 94.69 93 MET A N 1
ATOM 731 C CA . MET A 1 93 ? -0.300 -1.449 0.254 1.00 94.69 93 MET A CA 1
ATOM 732 C C . MET A 1 93 ? 0.478 -0.537 -0.691 1.00 94.69 93 MET A C 1
ATOM 734 O O . MET A 1 93 ? 1.143 0.383 -0.222 1.00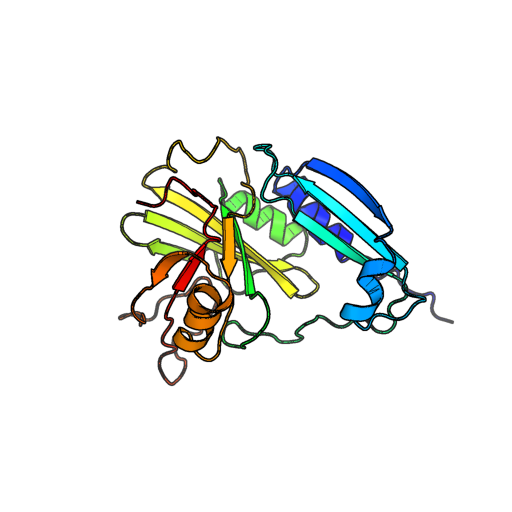 94.69 93 MET A O 1
ATOM 738 N N . MET A 1 94 ? 0.399 -0.779 -2.000 1.00 95.81 94 MET A N 1
ATOM 739 C CA . MET A 1 94 ? 1.176 -0.037 -2.994 1.00 95.81 94 MET A CA 1
ATOM 740 C C . MET A 1 94 ? 0.383 1.117 -3.602 1.00 95.81 94 MET A C 1
ATOM 742 O O . MET A 1 94 ? -0.715 0.916 -4.125 1.00 95.81 94 MET A O 1
ATOM 746 N N . ILE A 1 95 ? 0.969 2.312 -3.581 1.00 96.31 95 ILE A N 1
ATOM 747 C CA . ILE A 1 95 ? 0.378 3.555 -4.087 1.00 96.31 95 ILE A CA 1
ATOM 748 C C . ILE A 1 95 ? 1.374 4.248 -5.018 1.00 96.31 95 ILE A C 1
ATOM 750 O O . ILE A 1 95 ? 2.576 4.261 -4.753 1.00 96.31 95 ILE A O 1
ATOM 754 N N . ARG A 1 96 ? 0.892 4.818 -6.126 1.00 95.81 96 ARG A N 1
ATOM 755 C CA . ARG A 1 96 ? 1.729 5.684 -6.963 1.00 95.81 96 ARG A CA 1
ATOM 756 C C . ARG A 1 96 ? 1.688 7.097 -6.433 1.00 95.81 96 ARG A C 1
ATOM 758 O O . ARG A 1 96 ? 0.637 7.549 -5.979 1.00 95.81 96 ARG A O 1
ATOM 765 N N . VAL A 1 97 ? 2.822 7.773 -6.520 1.00 96.88 97 VAL A N 1
ATOM 766 C CA . VAL A 1 97 ? 2.969 9.127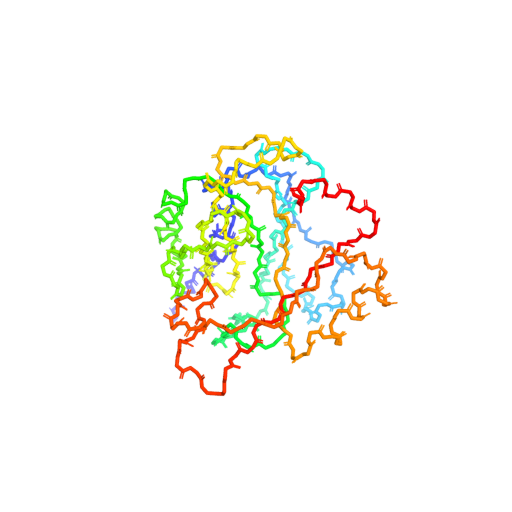 -6.012 1.00 96.88 97 VAL A CA 1
ATOM 767 C C . VAL A 1 97 ? 3.729 10.029 -6.977 1.00 96.88 97 VAL A C 1
ATOM 769 O O . VAL A 1 97 ? 4.395 9.535 -7.883 1.00 96.88 97 VAL A O 1
ATOM 772 N N . LYS A 1 98 ? 3.612 11.338 -6.762 1.00 95.50 98 LYS A N 1
ATOM 773 C CA . LYS A 1 98 ? 4.479 12.378 -7.324 1.00 95.50 98 LYS A CA 1
ATOM 774 C C . LYS A 1 98 ? 5.135 13.128 -6.168 1.00 95.50 98 LYS A C 1
ATOM 776 O O . LYS A 1 98 ? 4.522 13.247 -5.107 1.00 95.50 98 LYS A O 1
ATOM 781 N N . ASP A 1 99 ? 6.349 13.629 -6.386 1.00 94.94 99 ASP A N 1
ATOM 782 C CA . ASP A 1 99 ? 7.132 14.343 -5.369 1.00 94.94 99 ASP A CA 1
ATOM 783 C C . ASP A 1 99 ? 7.329 13.497 -4.096 1.00 94.94 99 ASP A C 1
ATOM 785 O O . ASP A 1 99 ? 6.874 13.816 -2.991 1.00 94.94 99 ASP A O 1
ATOM 789 N N . MET A 1 100 ? 8.008 12.355 -4.272 1.00 96.19 100 MET A N 1
ATOM 790 C CA . MET A 1 100 ? 8.290 11.415 -3.182 1.00 96.19 100 MET A CA 1
ATOM 791 C C . MET A 1 100 ? 8.956 12.079 -1.970 1.00 96.19 100 MET A C 1
ATOM 793 O O . MET A 1 100 ? 8.708 11.665 -0.836 1.00 96.19 100 MET A O 1
ATOM 797 N N . GLN A 1 101 ? 9.807 13.087 -2.189 1.00 96.88 101 GLN A N 1
ATOM 798 C CA . GLN A 1 101 ? 10.535 13.738 -1.104 1.00 96.88 101 GLN A CA 1
ATOM 799 C C . GLN A 1 101 ? 9.587 14.530 -0.200 1.00 96.88 101 GLN A C 1
ATOM 801 O O . GLN A 1 101 ? 9.631 14.348 1.015 1.00 96.88 101 GLN A O 1
ATOM 806 N N . SER A 1 102 ? 8.672 15.326 -0.770 1.00 97.12 102 SER A N 1
ATOM 807 C CA . SER A 1 102 ? 7.681 16.053 0.033 1.00 97.12 102 SER A CA 1
ATOM 808 C C . SER A 1 102 ? 6.804 15.102 0.856 1.00 97.12 102 SER A C 1
ATOM 810 O O . SER A 1 102 ? 6.598 15.316 2.053 1.00 97.12 102 SER A O 1
ATOM 812 N N . ILE A 1 103 ? 6.348 14.001 0.250 1.00 97.31 103 ILE A N 1
ATOM 813 C CA . ILE A 1 103 ? 5.549 12.974 0.938 1.00 97.31 103 ILE A CA 1
ATOM 814 C C . ILE A 1 103 ? 6.347 12.318 2.068 1.00 97.31 103 ILE A C 1
ATOM 816 O O . ILE A 1 103 ? 5.802 12.080 3.148 1.00 97.31 103 ILE A O 1
ATOM 820 N N . TYR A 1 104 ? 7.628 12.029 1.834 1.00 97.31 104 TYR A N 1
ATOM 821 C CA . TYR A 1 104 ? 8.515 11.467 2.845 1.00 97.31 104 TYR A CA 1
ATOM 822 C C . TYR A 1 104 ? 8.634 12.392 4.058 1.00 97.31 104 TYR A C 1
ATOM 824 O O . TYR A 1 104 ? 8.378 11.957 5.182 1.00 97.31 104 TYR A O 1
ATOM 832 N N . ASP A 1 105 ? 8.927 13.671 3.837 1.00 97.31 105 ASP A N 1
ATOM 833 C CA . ASP A 1 105 ? 9.112 14.648 4.913 1.00 97.31 105 ASP A CA 1
ATOM 834 C C . ASP A 1 105 ? 7.824 14.866 5.726 1.00 97.31 105 ASP A C 1
ATOM 836 O O . ASP A 1 105 ? 7.859 14.965 6.959 1.00 97.31 105 ASP A O 1
ATOM 840 N N . ASP A 1 106 ? 6.669 14.902 5.057 1.00 96.94 106 ASP A N 1
ATOM 841 C CA . ASP A 1 106 ? 5.362 15.003 5.711 1.00 96.94 106 ASP A CA 1
ATOM 842 C C . ASP A 1 106 ? 5.035 13.741 6.532 1.00 96.94 106 ASP A C 1
ATOM 844 O O . ASP A 1 106 ? 4.543 13.839 7.663 1.00 96.94 106 ASP A O 1
ATOM 848 N N . ALA A 1 107 ? 5.350 12.551 6.011 1.00 96.31 107 ALA A N 1
ATOM 849 C CA . ALA A 1 107 ? 5.108 11.283 6.696 1.00 96.31 107 ALA A CA 1
ATOM 850 C C . ALA A 1 107 ? 5.958 11.152 7.970 1.00 96.31 107 ALA A C 1
ATOM 852 O O . ALA A 1 107 ? 5.421 10.812 9.032 1.00 96.31 107 ALA A O 1
ATOM 853 N N . ILE A 1 108 ? 7.254 11.484 7.904 1.00 95.50 108 ILE A N 1
ATOM 854 C CA . ILE A 1 108 ? 8.139 11.482 9.080 1.00 95.50 108 ILE A CA 1
ATOM 855 C C . ILE A 1 108 ? 7.619 12.447 10.152 1.00 95.50 108 ILE A C 1
ATOM 857 O O . ILE A 1 108 ? 7.508 12.078 11.324 1.00 95.50 108 ILE A O 1
ATOM 861 N N . ARG A 1 109 ? 7.198 13.658 9.762 1.00 94.94 109 ARG A N 1
ATOM 862 C CA . ARG A 1 109 ? 6.615 14.652 10.684 1.00 94.94 109 ARG A CA 1
ATOM 863 C C . ARG A 1 109 ? 5.325 14.162 11.344 1.00 94.94 109 ARG A C 1
ATOM 865 O O . ARG A 1 109 ? 5.050 14.488 12.499 1.00 94.94 109 ARG A O 1
ATOM 872 N N . LEU A 1 110 ? 4.539 13.354 10.633 1.00 94.50 110 LEU A N 1
ATOM 873 C CA . LEU A 1 110 ? 3.326 12.714 11.145 1.00 94.50 110 LEU A CA 1
ATOM 874 C C . LEU A 1 110 ? 3.619 11.548 12.119 1.00 94.50 110 LEU A C 1
ATOM 876 O O . LEU A 1 110 ? 2.703 11.022 12.764 1.00 94.50 110 LEU A O 1
ATOM 880 N N . GLY A 1 111 ? 4.889 11.161 12.265 1.00 93.25 111 GLY A N 1
ATOM 881 C CA . GLY A 1 111 ? 5.340 10.063 13.115 1.00 93.25 111 GLY A CA 1
ATOM 882 C C . GLY A 1 111 ? 5.253 8.695 12.442 1.00 93.25 111 GLY A C 1
ATOM 883 O O . GLY A 1 111 ? 5.177 7.683 13.142 1.00 93.25 111 GLY A O 1
ATOM 884 N N . TRP A 1 112 ? 5.209 8.666 11.109 1.00 94.69 112 TRP A N 1
ATOM 885 C CA . TRP A 1 112 ? 5.564 7.475 10.342 1.00 94.69 112 TRP A CA 1
ATOM 886 C C . TRP A 1 112 ? 7.085 7.380 10.245 1.00 94.69 112 TRP A C 1
ATOM 888 O O . TRP A 1 112 ? 7.799 8.350 10.484 1.00 94.69 112 TRP A O 1
ATOM 898 N N . TRP A 1 113 ? 7.589 6.204 9.907 1.00 93.00 113 TRP A N 1
ATOM 899 C CA . TRP A 1 113 ? 9.021 5.982 9.731 1.00 93.00 113 TRP A CA 1
ATOM 900 C C . TRP A 1 113 ? 9.268 4.981 8.604 1.00 93.00 113 TRP A C 1
ATOM 902 O O . TRP A 1 113 ? 8.326 4.361 8.111 1.00 93.00 113 TRP A O 1
ATOM 912 N N . THR A 1 114 ? 10.516 4.833 8.173 1.00 93.12 114 THR A N 1
ATOM 913 C CA . THR A 1 114 ? 10.905 3.919 7.093 1.00 93.12 114 THR A CA 1
ATOM 914 C C . THR A 1 114 ? 12.115 3.093 7.529 1.00 93.12 114 THR A C 1
ATOM 916 O O . THR A 1 114 ? 12.986 3.592 8.238 1.00 93.12 114 THR A O 1
ATOM 919 N N . GLU A 1 115 ? 12.178 1.819 7.133 1.00 88.31 115 GLU A N 1
ATOM 920 C CA . GLU A 1 115 ? 13.360 0.974 7.403 1.00 88.31 115 GLU A CA 1
ATOM 921 C C . GLU A 1 115 ? 14.533 1.362 6.488 1.00 88.31 115 GLU A C 1
ATOM 923 O O . GLU A 1 115 ? 15.699 1.215 6.843 1.00 88.31 115 GLU A O 1
ATOM 928 N N . THR A 1 116 ? 14.220 1.877 5.297 1.00 89.50 116 THR A N 1
ATOM 929 C CA . THR A 1 116 ? 15.195 2.278 4.283 1.00 89.50 116 THR A CA 1
ATOM 930 C C . THR A 1 116 ? 14.991 3.735 3.879 1.00 89.50 116 THR A C 1
ATOM 932 O O . THR A 1 116 ? 13.869 4.246 3.973 1.00 89.50 116 THR A O 1
ATOM 935 N N . PRO A 1 117 ? 16.034 4.409 3.364 1.00 91.50 117 PRO A N 1
ATOM 936 C CA . PRO A 1 117 ? 15.844 5.659 2.639 1.00 91.50 117 PRO A CA 1
ATOM 937 C C . PRO A 1 117 ? 15.030 5.431 1.354 1.00 91.50 117 PRO A C 1
ATOM 939 O O . PRO A 1 117 ? 14.798 4.289 0.930 1.00 91.50 117 PRO A O 1
ATOM 942 N N . ILE A 1 118 ? 14.633 6.528 0.701 1.00 95.12 118 ILE A N 1
ATOM 943 C CA . ILE A 1 118 ? 14.074 6.484 -0.654 1.00 95.12 118 ILE A CA 1
ATOM 944 C C . ILE A 1 118 ? 15.081 5.783 -1.567 1.00 95.12 118 ILE A C 1
ATOM 946 O O . ILE A 1 118 ? 16.210 6.237 -1.749 1.00 95.12 118 ILE A O 1
ATOM 950 N N . THR A 1 119 ? 14.671 4.649 -2.126 1.00 92.50 119 THR A N 1
ATOM 951 C CA . THR A 1 119 ? 15.547 3.758 -2.882 1.00 92.50 119 THR A CA 1
ATOM 952 C C . THR A 1 119 ? 15.273 3.902 -4.372 1.00 92.50 119 THR A C 1
ATOM 954 O O . THR A 1 119 ? 14.124 3.848 -4.814 1.00 92.50 119 THR A O 1
ATOM 957 N N . ALA A 1 120 ? 16.335 4.077 -5.158 1.00 90.94 120 ALA A N 1
ATOM 958 C CA . ALA A 1 120 ? 16.253 4.029 -6.611 1.00 90.94 120 ALA A CA 1
ATOM 959 C C . ALA A 1 120 ? 16.057 2.582 -7.079 1.00 90.94 120 ALA A C 1
ATOM 961 O O . ALA A 1 120 ? 16.785 1.682 -6.660 1.00 90.94 120 ALA A O 1
ATOM 962 N N . LEU A 1 121 ? 15.086 2.360 -7.961 1.00 86.38 121 LEU A N 1
ATOM 963 C CA . LEU A 1 121 ? 14.790 1.048 -8.521 1.00 86.38 121 LEU A CA 1
ATOM 964 C C . LEU A 1 121 ? 14.596 1.171 -10.029 1.00 86.38 121 LEU A C 1
ATOM 966 O O . LEU A 1 121 ? 13.765 1.949 -10.485 1.00 86.38 121 LEU A O 1
ATOM 970 N N . ARG A 1 122 ? 15.317 0.350 -10.799 1.00 83.75 122 ARG A N 1
ATOM 971 C CA . ARG A 1 122 ? 15.031 0.147 -12.223 1.00 83.75 122 ARG A CA 1
ATOM 972 C C . ARG A 1 122 ? 14.269 -1.157 -12.394 1.00 83.75 122 ARG A C 1
ATOM 974 O O . ARG A 1 122 ? 14.769 -2.214 -12.011 1.00 83.75 122 ARG A O 1
ATOM 981 N N . PHE A 1 123 ? 13.064 -1.080 -12.943 1.00 77.56 123 PHE A N 1
ATOM 982 C CA . PHE A 1 123 ? 12.211 -2.237 -13.198 1.00 77.56 123 PHE A CA 1
ATOM 983 C C . PHE A 1 123 ? 11.798 -2.252 -14.670 1.00 77.56 123 PHE A C 1
ATOM 985 O O . PHE A 1 123 ? 10.992 -1.428 -15.106 1.00 77.56 123 PHE A O 1
ATOM 992 N N . GLY A 1 124 ? 12.386 -3.166 -15.447 1.00 80.25 124 GLY A N 1
ATOM 993 C CA . GLY A 1 124 ? 12.301 -3.111 -16.907 1.00 80.25 124 GLY A CA 1
ATOM 994 C C . GLY A 1 124 ? 12.854 -1.780 -17.422 1.00 80.25 124 GLY A C 1
ATOM 995 O O . GLY A 1 124 ? 13.958 -1.382 -17.053 1.00 80.25 124 GLY A O 1
ATOM 996 N N . GLU A 1 125 ? 12.061 -1.071 -18.219 1.00 82.94 125 GLU A N 1
ATOM 997 C CA . GLU A 1 125 ? 12.401 0.262 -18.737 1.00 82.94 125 GLU A CA 1
ATOM 998 C C . GLU A 1 125 ? 12.092 1.400 -17.752 1.00 82.94 125 GLU A C 1
ATOM 1000 O O . GLU A 1 125 ? 12.433 2.551 -18.012 1.00 82.94 125 GLU A O 1
ATOM 1005 N N . SER A 1 126 ? 11.461 1.100 -16.612 1.00 86.69 126 SER A N 1
ATOM 1006 C CA . SER A 1 126 ? 11.024 2.127 -15.664 1.00 86.69 126 SER A CA 1
ATOM 1007 C C . SER A 1 126 ? 12.114 2.493 -14.658 1.00 86.69 126 SER A C 1
ATOM 1009 O O . SER A 1 126 ? 12.658 1.608 -13.995 1.00 86.69 126 SER A O 1
ATOM 1011 N N . ASP A 1 127 ? 12.379 3.789 -14.490 1.00 92.12 127 ASP A N 1
ATOM 1012 C CA . ASP A 1 127 ? 13.150 4.364 -13.379 1.00 92.12 127 ASP A CA 1
ATOM 1013 C C . ASP A 1 127 ? 12.190 4.878 -12.302 1.00 92.12 127 ASP A C 1
ATOM 1015 O O . ASP A 1 127 ? 11.301 5.694 -12.567 1.00 92.12 127 ASP A O 1
ATOM 1019 N N . LEU A 1 128 ? 12.351 4.348 -11.092 1.00 93.44 128 LEU A N 1
ATOM 1020 C CA . LEU A 1 128 ? 11.443 4.529 -9.975 1.00 93.44 128 LEU A CA 1
ATOM 1021 C C . LEU A 1 128 ? 12.204 5.006 -8.733 1.00 93.44 128 LEU A C 1
ATOM 1023 O O . LEU A 1 128 ? 13.367 4.657 -8.490 1.00 93.44 128 LEU A O 1
ATOM 1027 N N . ARG A 1 129 ? 11.504 5.747 -7.881 1.00 95.38 129 ARG A N 1
ATOM 1028 C CA . ARG A 1 129 ? 11.844 5.917 -6.468 1.00 95.38 129 ARG A CA 1
ATOM 1029 C C . ARG A 1 129 ? 10.812 5.177 -5.635 1.00 95.38 129 ARG A C 1
ATOM 1031 O O . ARG A 1 129 ? 9.611 5.312 -5.864 1.00 95.38 129 ARG A O 1
ATOM 1038 N N . VAL A 1 130 ? 11.287 4.366 -4.697 1.00 95.31 130 VAL A N 1
ATOM 1039 C CA . VAL A 1 130 ? 10.441 3.497 -3.876 1.00 95.31 130 VAL A CA 1
ATOM 1040 C C . VAL A 1 130 ? 10.826 3.633 -2.415 1.00 95.31 130 VAL A C 1
ATOM 1042 O O . VAL A 1 130 ? 12.008 3.620 -2.072 1.00 95.31 130 VAL A O 1
ATOM 1045 N N . VAL A 1 131 ? 9.827 3.730 -1.547 1.00 96.12 131 VAL A N 1
ATOM 1046 C CA . VAL A 1 131 ? 10.010 3.700 -0.094 1.00 96.12 131 VAL A CA 1
ATOM 1047 C C . VAL A 1 131 ? 8.800 3.047 0.568 1.00 96.12 131 VAL A C 1
ATOM 1049 O O . VAL A 1 131 ? 7.702 3.040 0.010 1.00 96.12 131 VAL A O 1
ATOM 1052 N N . ILE A 1 132 ? 9.010 2.455 1.743 1.00 95.62 132 ILE A N 1
ATOM 1053 C CA . ILE A 1 132 ? 7.950 1.845 2.546 1.00 95.62 132 ILE A CA 1
ATOM 1054 C C . ILE A 1 132 ? 7.817 2.613 3.850 1.00 95.62 132 ILE A C 1
ATOM 1056 O O . ILE A 1 132 ? 8.722 2.609 4.683 1.00 95.62 132 ILE A O 1
ATOM 1060 N N . TYR A 1 133 ? 6.663 3.248 4.023 1.00 95.38 133 TYR A N 1
ATOM 1061 C CA . TYR A 1 133 ? 6.271 3.914 5.252 1.00 95.38 133 TYR A CA 1
ATOM 1062 C C . TYR A 1 133 ? 5.619 2.917 6.194 1.00 95.38 133 TYR A C 1
ATOM 1064 O O . TYR A 1 133 ? 4.676 2.222 5.815 1.00 95.38 133 TYR A O 1
ATOM 1072 N N . ARG A 1 134 ? 6.080 2.894 7.440 1.00 92.31 134 ARG A N 1
ATOM 1073 C CA . ARG A 1 134 ? 5.515 2.106 8.527 1.00 92.31 134 ARG A CA 1
ATOM 1074 C C . ARG A 1 134 ? 4.789 3.013 9.511 1.00 92.31 134 ARG A C 1
ATOM 1076 O O . ARG A 1 134 ? 5.361 3.935 10.097 1.00 92.31 134 ARG A O 1
ATOM 1083 N N . GLY A 1 135 ? 3.503 2.736 9.666 1.00 90.06 135 GLY A N 1
ATOM 1084 C CA . GLY A 1 135 ? 2.631 3.381 10.625 1.00 90.06 135 GLY A CA 1
ATOM 1085 C C . GLY A 1 135 ? 2.913 2.904 12.056 1.00 90.06 135 GLY A C 1
ATOM 1086 O O . GLY A 1 135 ? 3.555 1.868 12.262 1.00 90.06 135 GLY A O 1
ATOM 1087 N N . PRO A 1 136 ? 2.412 3.625 13.072 1.00 81.56 136 PRO A N 1
ATOM 1088 C CA . PRO A 1 136 ? 2.703 3.342 14.482 1.00 81.56 136 PRO A CA 1
ATOM 1089 C C . PRO A 1 136 ? 2.280 1.952 14.985 1.00 81.56 136 PRO A C 1
ATOM 1091 O O . PRO A 1 136 ? 2.839 1.460 15.960 1.00 81.56 136 PRO A O 1
ATOM 1094 N N . ASP A 1 137 ? 1.288 1.326 14.354 1.00 79.94 137 ASP A N 1
ATOM 1095 C CA . ASP A 1 137 ? 0.773 -0.010 14.690 1.00 79.94 137 ASP A CA 1
ATOM 1096 C C . ASP A 1 137 ? 1.254 -1.105 13.717 1.00 79.94 137 ASP A C 1
ATOM 1098 O O . ASP A 1 137 ? 0.855 -2.266 13.834 1.00 79.94 137 ASP A O 1
ATOM 1102 N N . GLY A 1 138 ? 2.159 -0.756 12.797 1.00 83.94 138 GLY A N 1
ATOM 1103 C CA . GLY A 1 138 ? 2.776 -1.681 11.854 1.00 83.94 138 GLY A CA 1
ATOM 1104 C C . GLY A 1 138 ? 2.101 -1.775 10.487 1.00 83.94 138 GLY A C 1
ATOM 1105 O O . GLY A 1 138 ? 2.580 -2.557 9.670 1.00 83.94 138 GLY A O 1
ATOM 1106 N N . VAL A 1 139 ? 1.051 -0.993 10.202 1.00 88.31 139 VAL A N 1
ATOM 1107 C CA . VAL A 1 139 ? 0.538 -0.840 8.826 1.00 88.31 139 VAL A CA 1
ATOM 1108 C C . VAL A 1 139 ? 1.651 -0.317 7.922 1.00 88.31 139 VAL A C 1
ATOM 1110 O O . VAL A 1 139 ? 2.381 0.589 8.317 1.00 88.31 139 VAL A O 1
ATOM 1113 N N . GLN A 1 140 ? 1.773 -0.856 6.707 1.00 92.25 140 GLN A N 1
ATOM 1114 C CA . GLN A 1 140 ? 2.783 -0.397 5.756 1.00 92.25 140 GLN A CA 1
ATOM 1115 C C . GLN A 1 140 ? 2.164 0.082 4.446 1.00 92.25 140 GLN A C 1
ATOM 1117 O O . GLN A 1 140 ? 1.320 -0.594 3.850 1.00 92.25 140 GLN A O 1
ATOM 1122 N N . VAL A 1 141 ? 2.630 1.239 3.985 1.00 95.56 141 VAL A N 1
ATOM 1123 C CA . VAL A 1 141 ? 2.299 1.813 2.679 1.00 95.56 141 VAL A CA 1
ATOM 1124 C C . VAL A 1 141 ? 3.586 1.930 1.884 1.00 95.56 141 VAL A C 1
ATOM 1126 O O . VAL A 1 141 ? 4.530 2.584 2.315 1.00 95.56 141 VAL A O 1
ATOM 1129 N N . GLN A 1 142 ? 3.624 1.287 0.726 1.00 96.38 142 GLN A N 1
ATOM 1130 C CA . GLN A 1 142 ? 4.731 1.375 -0.207 1.00 96.38 142 GLN A CA 1
ATOM 1131 C C . GLN A 1 142 ? 4.380 2.350 -1.319 1.00 96.38 142 GLN A C 1
ATOM 1133 O O . GLN A 1 142 ? 3.360 2.193 -1.990 1.00 96.38 142 GLN A O 1
ATOM 1138 N N . THR A 1 143 ? 5.229 3.340 -1.537 1.00 97.00 143 THR A N 1
ATOM 1139 C CA . THR A 1 143 ? 5.010 4.348 -2.570 1.00 97.00 143 THR A CA 1
ATOM 1140 C C . THR A 1 143 ? 5.973 4.174 -3.728 1.00 97.00 143 THR A C 1
ATOM 1142 O O . THR A 1 143 ? 7.126 3.780 -3.550 1.00 97.00 143 THR A O 1
ATOM 1145 N N . TYR A 1 144 ? 5.475 4.466 -4.926 1.00 96.25 144 TYR A N 1
ATOM 1146 C CA . TYR A 1 144 ? 6.210 4.409 -6.183 1.00 96.25 144 TYR A CA 1
ATOM 1147 C C . TYR A 1 144 ? 6.099 5.755 -6.893 1.00 96.25 144 TYR A C 1
ATOM 1149 O O . TYR A 1 144 ? 5.008 6.128 -7.318 1.00 96.25 144 TYR A O 1
ATOM 1157 N N . ASP A 1 145 ? 7.219 6.452 -7.048 1.00 96.12 145 ASP A N 1
ATOM 1158 C CA . ASP A 1 145 ? 7.327 7.646 -7.889 1.00 96.12 145 ASP A CA 1
ATOM 1159 C C . ASP A 1 145 ? 8.046 7.253 -9.180 1.00 96.12 145 ASP A C 1
ATOM 1161 O O . ASP A 1 145 ? 9.196 6.801 -9.147 1.00 96.12 145 ASP A O 1
ATOM 1165 N N . ARG A 1 146 ? 7.327 7.310 -10.306 1.00 94.88 146 ARG A N 1
ATOM 1166 C CA . ARG A 1 146 ? 7.849 6.907 -11.615 1.00 94.88 146 ARG A CA 1
ATOM 1167 C C . ARG A 1 146 ? 8.420 8.128 -12.313 1.00 94.88 146 ARG A C 1
ATOM 1169 O O . ARG A 1 146 ? 7.671 9.001 -12.734 1.00 94.88 146 ARG A O 1
ATOM 1176 N N . LEU A 1 147 ? 9.738 8.130 -12.482 1.00 93.75 147 LEU A N 1
ATOM 1177 C CA . LEU A 1 147 ? 10.466 9.234 -13.098 1.00 93.75 147 LEU A CA 1
ATOM 1178 C C . LEU A 1 147 ? 10.465 9.128 -14.626 1.00 93.75 147 LEU A C 1
ATOM 1180 O O . LEU A 1 147 ? 10.353 10.136 -15.317 1.00 93.75 147 LEU A O 1
ATOM 1184 N N . SER A 1 148 ? 10.605 7.911 -15.161 1.00 92.56 148 SER A N 1
ATOM 1185 C CA . SER A 1 148 ? 10.603 7.661 -16.606 1.00 92.56 148 SER A CA 1
ATOM 1186 C C . SER A 1 148 ? 10.290 6.191 -16.934 1.00 92.56 148 SER A C 1
ATOM 1188 O O . SER A 1 148 ? 10.635 5.321 -16.131 1.00 92.56 148 SER A O 1
ATOM 1190 N N . PRO A 1 149 ? 9.650 5.886 -18.081 1.00 91.75 149 PRO A N 1
ATOM 1191 C CA . PRO A 1 149 ? 8.865 6.834 -18.877 1.00 91.75 149 PRO A CA 1
ATOM 1192 C C . PRO A 1 149 ? 7.637 7.312 -18.076 1.00 91.75 149 PRO A C 1
ATOM 1194 O O . PRO A 1 149 ? 7.371 6.761 -17.001 1.00 91.75 149 PRO A O 1
ATOM 1197 N N . PRO A 1 150 ? 6.898 8.335 -18.543 1.00 89.06 150 PRO A N 1
ATOM 1198 C CA . PRO A 1 150 ? 5.685 8.793 -17.873 1.00 89.06 150 PRO A CA 1
ATOM 1199 C C . PRO A 1 150 ? 4.690 7.658 -17.601 1.00 89.06 150 PRO A C 1
ATOM 1201 O O . PRO A 1 150 ? 4.718 6.595 -18.231 1.00 89.06 150 PRO A O 1
ATOM 1204 N N . LEU A 1 151 ? 3.798 7.876 -16.635 1.00 88.69 151 LEU A N 1
ATOM 1205 C CA . LEU A 1 151 ? 2.700 6.945 -16.403 1.00 88.69 151 LEU A CA 1
ATOM 1206 C C . LEU A 1 151 ? 1.799 6.874 -17.654 1.00 88.69 151 LEU A C 1
ATOM 1208 O O . LEU A 1 151 ? 1.584 7.901 -18.294 1.00 88.69 151 LEU A O 1
ATOM 1212 N N . PRO A 1 152 ? 1.287 5.684 -18.014 1.00 87.12 152 PRO A N 1
ATOM 1213 C CA . PRO A 1 152 ? 0.382 5.549 -19.148 1.00 87.12 152 PRO A CA 1
ATOM 1214 C C . PRO A 1 152 ? -0.913 6.335 -18.937 1.00 87.12 152 PRO A C 1
ATOM 1216 O O . PRO A 1 152 ? -1.412 6.407 -17.816 1.00 87.12 152 PRO A O 1
ATOM 1219 N N . GLU A 1 153 ? -1.500 6.812 -20.036 1.00 86.81 153 GLU A N 1
ATOM 1220 C CA . GLU A 1 153 ? -2.734 7.621 -20.061 1.00 86.81 153 GLU A CA 1
ATOM 1221 C C . GLU A 1 153 ? -3.938 6.945 -19.385 1.00 86.81 153 GLU A C 1
ATOM 1223 O O . GLU A 1 153 ? -4.857 7.611 -18.919 1.00 86.81 153 GLU A O 1
ATOM 1228 N N . ALA A 1 154 ? -3.932 5.611 -19.288 1.00 86.06 154 ALA A N 1
ATOM 1229 C CA . ALA A 1 154 ? -4.962 4.847 -18.584 1.00 86.06 154 ALA A CA 1
ATOM 1230 C C . ALA A 1 154 ? -5.006 5.122 -17.068 1.00 86.06 154 ALA A C 1
ATOM 1232 O O . ALA A 1 154 ? -5.978 4.751 -16.410 1.00 86.06 154 ALA A O 1
ATOM 1233 N N . ILE A 1 155 ? -3.958 5.724 -16.499 1.00 85.88 155 ILE A N 1
ATOM 1234 C CA . ILE A 1 155 ? -3.929 6.168 -15.107 1.00 85.88 155 ILE A CA 1
ATOM 1235 C C . ILE A 1 155 ? -4.371 7.634 -15.091 1.00 85.88 155 ILE A C 1
ATOM 1237 O O . ILE A 1 155 ? -3.631 8.470 -15.604 1.00 85.88 155 ILE A O 1
ATOM 1241 N N . PRO A 1 156 ? -5.533 7.960 -14.490 1.00 87.25 156 PRO A N 1
ATOM 1242 C CA . PRO A 1 156 ? -5.984 9.342 -14.391 1.00 87.25 156 PRO A CA 1
ATOM 1243 C C . PRO A 1 156 ? -4.943 10.241 -13.729 1.00 87.25 156 PRO A C 1
ATOM 1245 O O . PRO A 1 156 ? -4.211 9.797 -12.837 1.00 87.25 156 PRO A O 1
ATOM 1248 N N . ASP A 1 157 ? -4.926 11.511 -14.125 1.00 88.31 157 ASP A N 1
ATOM 1249 C CA . ASP A 1 157 ? -4.059 12.504 -13.507 1.00 88.31 157 ASP A CA 1
ATOM 1250 C C . ASP A 1 157 ? -4.331 12.636 -12.004 1.00 88.31 157 ASP A C 1
ATOM 1252 O O . ASP A 1 157 ? -5.457 12.533 -11.513 1.00 88.31 157 ASP A O 1
ATOM 1256 N N . PHE A 1 158 ? -3.251 12.845 -11.259 1.00 92.00 158 PHE A N 1
ATOM 1257 C CA . PHE A 1 158 ? -3.271 13.019 -9.814 1.00 92.00 158 PHE A CA 1
ATOM 1258 C C . PHE A 1 158 ? -2.127 13.937 -9.386 1.00 92.00 158 PHE A C 1
ATOM 1260 O O . PHE A 1 158 ? -1.063 13.947 -10.010 1.00 92.00 158 PHE A O 1
ATOM 1267 N N . GLU A 1 159 ? -2.335 14.674 -8.297 1.00 91.06 159 GLU A N 1
ATOM 1268 C CA . GLU A 1 159 ? -1.358 15.648 -7.795 1.00 91.06 159 GLU A CA 1
ATOM 1269 C C . GLU A 1 159 ? -0.327 15.021 -6.855 1.00 91.06 159 GLU A C 1
ATOM 1271 O O . GLU A 1 159 ? 0.867 15.261 -6.997 1.00 91.06 159 GLU A O 1
ATOM 1276 N N . ARG A 1 160 ? -0.774 14.187 -5.905 1.00 94.19 160 ARG A N 1
ATOM 1277 C CA . ARG A 1 160 ? 0.111 13.559 -4.907 1.00 94.19 160 ARG A CA 1
ATOM 1278 C C . ARG A 1 160 ? 0.067 12.046 -4.904 1.00 94.19 160 ARG A C 1
ATOM 1280 O O . ARG A 1 160 ? 1.114 11.426 -5.028 1.00 94.19 160 ARG A O 1
ATOM 1287 N N . MET A 1 161 ? -1.111 11.443 -4.741 1.00 96.44 161 MET A N 1
ATOM 1288 C CA . MET A 1 161 ? -1.260 9.990 -4.611 1.00 96.44 161 MET A CA 1
ATOM 1289 C C . MET A 1 161 ? -2.412 9.448 -5.455 1.00 96.44 161 MET A C 1
ATOM 1291 O O . MET A 1 161 ? -3.479 10.057 -5.525 1.00 96.44 161 MET A O 1
ATOM 1295 N N . THR A 1 162 ? -2.226 8.259 -6.027 1.00 95.44 162 THR A N 1
ATOM 1296 C CA . THR A 1 162 ? -3.315 7.490 -6.648 1.00 95.44 162 THR A CA 1
ATOM 1297 C C . THR A 1 162 ? -4.098 6.686 -5.616 1.00 95.44 162 THR A C 1
ATOM 1299 O O . THR A 1 162 ? -3.691 6.566 -4.457 1.00 95.44 162 THR A O 1
ATOM 1302 N N . ALA A 1 163 ? -5.176 6.034 -6.057 1.00 94.94 163 ALA A N 1
ATOM 1303 C CA . ALA A 1 163 ? -5.715 4.872 -5.359 1.00 94.94 163 ALA A CA 1
ATOM 1304 C C . ALA A 1 163 ? -4.657 3.749 -5.254 1.00 94.94 163 ALA A C 1
ATOM 1306 O O . ALA A 1 163 ? -3.749 3.678 -6.099 1.00 94.94 163 ALA A O 1
ATOM 1307 N N . PRO A 1 164 ? -4.750 2.856 -4.251 1.00 94.75 164 PRO A N 1
ATOM 1308 C CA . PRO A 1 164 ? -3.914 1.669 -4.185 1.00 94.75 164 PRO A CA 1
ATOM 1309 C C . PRO A 1 164 ? -4.081 0.816 -5.436 1.00 94.75 164 PRO A C 1
ATOM 1311 O O . PRO A 1 164 ? -5.201 0.545 -5.867 1.00 94.75 164 PRO A O 1
ATOM 1314 N N . PHE A 1 165 ? -2.963 0.379 -6.007 1.00 91.19 165 PHE A N 1
ATOM 1315 C CA . PHE A 1 165 ? -2.967 -0.382 -7.257 1.00 91.19 165 PHE A CA 1
ATOM 1316 C C . PHE A 1 165 ? -2.522 -1.835 -7.085 1.00 91.19 165 PHE A C 1
ATOM 1318 O O . PHE A 1 165 ? -2.714 -2.636 -7.996 1.00 91.19 165 PHE A O 1
ATOM 1325 N N . ASN A 1 166 ? -1.888 -2.173 -5.958 1.00 91.00 166 ASN A N 1
ATOM 1326 C CA . ASN A 1 166 ? -1.439 -3.529 -5.661 1.00 91.00 166 ASN A CA 1
ATOM 1327 C C . ASN A 1 166 ? -1.243 -3.725 -4.146 1.00 91.00 166 ASN A C 1
ATOM 1329 O O . ASN A 1 166 ? -1.148 -2.758 -3.386 1.00 91.00 166 ASN A O 1
ATOM 1333 N N . MET A 1 167 ? -1.156 -4.980 -3.716 1.00 91.25 167 MET A N 1
ATOM 1334 C CA . MET A 1 167 ? -0.834 -5.390 -2.352 1.00 91.25 167 MET A CA 1
ATOM 1335 C C . MET A 1 167 ? 0.346 -6.359 -2.394 1.00 91.25 167 MET A C 1
ATOM 1337 O O . MET A 1 167 ? 0.314 -7.348 -3.120 1.00 91.25 167 MET A O 1
ATOM 1341 N N . MET A 1 168 ? 1.380 -6.105 -1.594 1.00 90.69 168 MET A N 1
ATOM 1342 C CA . MET A 1 168 ? 2.489 -7.044 -1.432 1.00 90.69 168 MET A CA 1
ATOM 1343 C C . MET A 1 168 ? 2.152 -8.078 -0.361 1.00 90.69 168 MET A C 1
ATOM 1345 O O . MET A 1 168 ? 1.583 -7.736 0.675 1.00 90.69 168 MET A O 1
ATOM 1349 N N . GLN A 1 169 ? 2.581 -9.321 -0.557 1.00 90.50 169 GLN A N 1
ATOM 1350 C CA . GLN A 1 169 ? 2.562 -10.362 0.465 1.00 90.50 169 GLN A CA 1
ATOM 1351 C C . GLN A 1 169 ? 3.913 -11.078 0.496 1.00 90.50 169 GLN A C 1
ATOM 1353 O O . GLN A 1 169 ? 4.448 -11.431 -0.552 1.00 90.50 169 GLN A O 1
ATOM 1358 N N . MET A 1 170 ? 4.432 -11.321 1.701 1.00 88.94 170 MET A N 1
ATOM 1359 C CA . MET A 1 170 ? 5.602 -12.176 1.905 1.00 88.94 170 MET A CA 1
ATOM 1360 C C . MET A 1 170 ? 5.128 -13.598 2.198 1.00 88.94 170 MET A C 1
ATOM 1362 O O . MET A 1 170 ? 4.319 -13.824 3.107 1.00 88.94 170 MET A O 1
ATOM 1366 N N . VAL A 1 171 ? 5.600 -14.555 1.404 1.00 90.12 171 VAL A N 1
ATOM 1367 C CA . VAL A 1 171 ? 5.145 -15.951 1.426 1.00 90.12 171 VAL A CA 1
ATOM 1368 C C . VAL A 1 171 ? 6.323 -16.896 1.603 1.00 90.12 171 VAL A C 1
ATOM 1370 O O . VAL A 1 171 ? 7.439 -16.577 1.205 1.00 90.12 171 VAL A O 1
ATOM 1373 N N . ALA A 1 172 ? 6.064 -18.051 2.218 1.00 88.88 172 ALA A N 1
ATOM 1374 C CA . ALA A 1 172 ? 7.080 -19.086 2.404 1.00 88.88 172 ALA A CA 1
ATOM 1375 C C . ALA A 1 172 ? 7.476 -19.729 1.070 1.00 88.88 172 ALA A C 1
ATOM 1377 O O . ALA A 1 172 ? 8.646 -20.010 0.842 1.00 88.88 172 ALA A O 1
ATOM 1378 N N . ASP A 1 173 ? 6.491 -19.918 0.191 1.00 89.94 173 ASP A N 1
ATOM 1379 C CA . ASP A 1 173 ? 6.661 -20.505 -1.128 1.00 89.94 173 ASP A CA 1
ATOM 1380 C C . ASP A 1 173 ? 5.842 -19.701 -2.146 1.00 89.94 173 ASP A C 1
ATOM 1382 O O . ASP A 1 173 ? 4.626 -19.527 -1.999 1.00 89.94 173 ASP A O 1
ATOM 1386 N N . ARG A 1 174 ? 6.529 -19.163 -3.160 1.00 90.31 174 ARG A N 1
ATOM 1387 C CA . ARG A 1 174 ? 5.909 -18.345 -4.207 1.00 90.31 174 ARG A CA 1
ATOM 1388 C C . ARG A 1 174 ? 4.960 -19.166 -5.065 1.00 90.31 174 ARG A C 1
ATOM 1390 O O . ARG A 1 174 ? 3.908 -18.652 -5.427 1.00 90.31 174 ARG A O 1
ATOM 1397 N N . ASP A 1 175 ? 5.343 -20.381 -5.438 1.00 91.94 175 ASP A N 1
ATOM 1398 C CA . ASP A 1 175 ? 4.583 -21.173 -6.399 1.00 91.94 175 ASP A CA 1
ATOM 1399 C C . ASP A 1 175 ? 3.312 -21.726 -5.746 1.00 91.94 175 ASP A C 1
ATOM 1401 O O . ASP A 1 175 ? 2.242 -21.597 -6.332 1.00 91.94 175 ASP A O 1
ATOM 1405 N N . VAL A 1 176 ? 3.373 -22.142 -4.475 1.00 93.56 176 VAL A N 1
ATOM 1406 C CA . VAL A 1 176 ? 2.168 -22.490 -3.695 1.00 93.56 176 VAL A CA 1
ATOM 1407 C C . VAL A 1 176 ? 1.211 -21.299 -3.570 1.00 93.56 176 VAL A C 1
ATOM 1409 O O . VAL A 1 176 ? 0.003 -21.438 -3.773 1.00 93.56 176 VAL A O 1
ATOM 1412 N N . ALA A 1 177 ? 1.725 -20.108 -3.242 1.00 92.06 177 ALA A N 1
ATOM 1413 C CA . ALA A 1 177 ? 0.889 -18.912 -3.137 1.00 92.06 177 ALA A CA 1
ATOM 1414 C C . ALA A 1 177 ? 0.291 -18.510 -4.495 1.00 92.06 177 ALA A C 1
ATOM 1416 O O . ALA A 1 177 ? -0.883 -18.154 -4.581 1.00 92.06 177 ALA A O 1
ATOM 1417 N N . TYR A 1 178 ? 1.087 -18.584 -5.557 1.00 92.56 178 TYR A N 1
ATOM 1418 C CA . TYR A 1 178 ? 0.662 -18.293 -6.920 1.00 92.56 178 TYR A CA 1
ATOM 1419 C C . TYR A 1 178 ? -0.451 -19.239 -7.389 1.00 92.56 178 TYR A C 1
ATOM 1421 O O . TYR A 1 178 ? -1.449 -18.771 -7.940 1.00 92.56 178 TYR A O 1
ATOM 1429 N N . ASP A 1 179 ? -0.323 -20.540 -7.130 1.00 94.75 179 ASP A N 1
ATOM 1430 C CA . ASP A 1 179 ? -1.332 -21.543 -7.484 1.00 94.75 179 ASP A CA 1
ATOM 1431 C C . ASP A 1 179 ? -2.632 -21.335 -6.697 1.00 94.75 179 ASP A C 1
ATOM 1433 O O . ASP A 1 179 ? -3.723 -21.516 -7.235 1.00 94.75 179 ASP A O 1
ATOM 1437 N N . PHE A 1 180 ? -2.550 -20.868 -5.448 1.00 93.75 180 PHE A N 1
ATOM 1438 C CA . PHE A 1 180 ? -3.739 -20.461 -4.701 1.00 93.75 180 PHE A CA 1
ATOM 1439 C C . PHE A 1 180 ? -4.475 -19.297 -5.387 1.00 93.75 180 PHE A C 1
ATOM 1441 O O . PHE A 1 180 ? -5.685 -19.370 -5.595 1.00 93.75 180 PHE A O 1
ATOM 1448 N N . PHE A 1 181 ? -3.775 -18.232 -5.786 1.00 93.19 181 PHE A N 1
ATOM 1449 C CA . PHE A 1 181 ? -4.433 -17.104 -6.455 1.00 93.19 181 PHE A CA 1
ATOM 1450 C C . PHE A 1 181 ? -4.973 -17.478 -7.838 1.00 93.19 181 PHE A C 1
ATOM 1452 O O . PHE A 1 181 ? -6.103 -17.127 -8.165 1.00 93.19 181 PHE A O 1
ATOM 1459 N N . THR A 1 182 ? -4.197 -18.198 -8.643 1.00 94.50 182 THR A N 1
ATOM 1460 C CA . THR A 1 182 ? -4.563 -18.496 -10.034 1.00 94.50 182 THR A CA 1
ATOM 1461 C C . THR A 1 182 ? -5.483 -19.710 -10.150 1.00 94.50 182 THR A C 1
ATOM 1463 O O . THR A 1 182 ? -6.557 -19.614 -10.734 1.00 94.50 182 THR A O 1
ATOM 1466 N N . GLY A 1 183 ? -5.114 -20.837 -9.541 1.00 93.94 183 GLY A N 1
ATOM 1467 C CA . GLY A 1 183 ? -5.848 -22.099 -9.629 1.00 93.94 183 GLY A CA 1
ATOM 1468 C C . GLY A 1 183 ? -7.057 -22.202 -8.697 1.00 93.94 183 GLY A C 1
ATOM 1469 O O . GLY A 1 183 ? -8.057 -22.804 -9.079 1.00 93.94 183 GLY A O 1
ATOM 1470 N N . VAL A 1 184 ? -7.001 -21.619 -7.491 1.00 95.06 184 VAL A N 1
ATOM 1471 C CA . VAL A 1 184 ? -8.114 -21.700 -6.519 1.00 95.06 184 VAL A CA 1
ATOM 1472 C C . VAL A 1 184 ? -9.030 -20.482 -6.598 1.00 95.06 184 VAL A C 1
ATOM 1474 O O . VAL A 1 184 ? -10.249 -20.636 -6.628 1.00 95.06 184 VAL A O 1
ATOM 1477 N N . LEU A 1 185 ? -8.468 -19.269 -6.624 1.00 93.62 185 LEU A N 1
ATOM 1478 C CA . LEU A 1 185 ? -9.261 -18.034 -6.672 1.00 93.62 185 LEU A CA 1
ATOM 1479 C C . LEU A 1 185 ? -9.585 -17.555 -8.095 1.00 93.62 185 LEU A C 1
ATOM 1481 O O . LEU A 1 185 ? -10.392 -16.637 -8.239 1.00 93.62 185 LEU A O 1
ATOM 1485 N N . GLY A 1 186 ? -8.984 -18.152 -9.130 1.00 93.38 186 GLY A N 1
ATOM 1486 C CA . GLY A 1 186 ? -9.252 -17.804 -10.528 1.00 93.38 186 GLY A CA 1
ATOM 1487 C C . GLY A 1 186 ? -8.707 -16.436 -10.944 1.00 93.38 186 GLY A C 1
ATOM 1488 O O . GLY A 1 186 ? -9.312 -15.761 -11.772 1.00 93.38 186 GLY A O 1
ATOM 1489 N N . PHE A 1 187 ? -7.620 -15.965 -10.326 1.00 93.88 187 PHE A N 1
ATOM 1490 C CA . PHE A 1 187 ? -6.970 -14.719 -10.732 1.00 93.88 187 PHE A CA 1
ATOM 1491 C C . PHE A 1 187 ? -6.150 -14.949 -12.001 1.00 93.88 187 PHE A C 1
ATOM 1493 O O . PHE A 1 187 ? -5.498 -15.980 -12.161 1.00 93.88 187 PHE A O 1
ATOM 1500 N N . ASP A 1 188 ? -6.112 -13.940 -12.862 1.00 92.88 188 ASP A N 1
ATOM 1501 C CA . ASP A 1 188 ? -5.241 -13.928 -14.023 1.00 92.88 188 ASP A CA 1
ATOM 1502 C C . ASP A 1 188 ? -3.804 -13.600 -13.631 1.00 92.88 188 ASP A C 1
ATOM 1504 O O . ASP A 1 188 ? -3.512 -12.851 -12.689 1.00 92.88 188 ASP A O 1
ATOM 1508 N N . THR A 1 189 ? -2.878 -14.171 -14.393 1.00 91.25 189 THR A N 1
ATOM 1509 C CA . THR A 1 189 ? -1.455 -13.901 -14.219 1.00 91.25 189 THR A CA 1
ATOM 1510 C C . THR A 1 189 ? -1.107 -12.585 -14.873 1.00 91.25 189 THR A C 1
ATOM 1512 O O . THR A 1 189 ? -1.168 -12.447 -16.092 1.00 91.25 189 THR A O 1
ATOM 1515 N N . PHE A 1 190 ? -0.666 -11.638 -14.058 1.00 86.50 190 PHE A N 1
ATOM 1516 C CA . PHE A 1 190 ? -0.144 -10.379 -14.556 1.00 86.50 190 PHE A CA 1
ATOM 1517 C C . PHE A 1 190 ? 1.372 -10.460 -14.774 1.00 86.50 190 PHE A C 1
ATOM 1519 O O . PHE A 1 190 ? 1.887 -10.064 -15.815 1.00 86.50 190 PHE A O 1
ATOM 1526 N N . TYR A 1 191 ? 2.101 -11.009 -13.800 1.00 85.19 191 TYR A N 1
ATOM 1527 C CA . TYR A 1 191 ? 3.548 -11.182 -13.882 1.00 85.19 191 TYR A CA 1
ATOM 1528 C C . TYR A 1 191 ? 4.003 -12.346 -13.001 1.00 85.19 191 TYR A C 1
ATOM 1530 O O . TYR A 1 191 ? 3.678 -12.389 -11.818 1.00 85.19 191 TYR A O 1
ATOM 1538 N N . LYS A 1 192 ? 4.810 -13.262 -13.542 1.00 86.88 192 LYS A N 1
ATOM 1539 C CA . LYS A 1 192 ? 5.503 -14.304 -12.768 1.00 86.88 192 LYS A CA 1
ATOM 1540 C C . LYS A 1 192 ? 6.996 -14.229 -13.078 1.00 86.88 192 LYS A C 1
ATOM 1542 O O . LYS A 1 192 ? 7.473 -14.802 -14.055 1.00 86.88 192 LYS A O 1
ATOM 1547 N N . GLY A 1 193 ? 7.722 -13.452 -12.279 1.00 81.25 193 GLY A N 1
ATOM 1548 C CA . GLY A 1 193 ? 9.143 -13.189 -12.490 1.00 81.25 193 GLY A CA 1
ATOM 1549 C C . GLY A 1 193 ? 10.028 -14.371 -12.110 1.00 81.25 193 GLY A C 1
ATOM 1550 O O . GLY A 1 193 ? 9.628 -15.246 -11.347 1.00 81.25 193 GLY A O 1
ATOM 1551 N N . LYS A 1 194 ? 11.267 -14.397 -12.607 1.00 81.12 194 LYS A N 1
ATOM 1552 C CA . LYS A 1 194 ? 12.292 -15.316 -12.086 1.00 81.12 194 LYS A CA 1
ATOM 1553 C C . LYS A 1 194 ? 12.806 -14.805 -10.730 1.00 81.12 194 LYS A C 1
ATOM 1555 O O . LYS A 1 194 ? 12.766 -13.594 -10.504 1.00 81.12 194 LYS A O 1
ATOM 1560 N N . PRO A 1 195 ? 13.297 -15.690 -9.844 1.00 76.88 195 PRO A N 1
ATOM 1561 C CA . PRO A 1 195 ? 14.026 -15.262 -8.658 1.00 76.88 195 PRO A CA 1
ATOM 1562 C C . PRO A 1 195 ? 15.161 -14.306 -9.027 1.00 76.88 195 PRO A C 1
ATOM 1564 O O . PRO A 1 195 ? 15.878 -14.530 -10.006 1.00 76.88 195 PRO A O 1
ATOM 1567 N N . TYR A 1 196 ? 15.311 -13.244 -8.247 1.00 72.75 196 TYR A N 1
ATOM 1568 C CA . TYR A 1 196 ? 16.337 -12.234 -8.434 1.00 72.75 196 TYR A CA 1
ATOM 1569 C C . TYR A 1 196 ? 17.306 -12.235 -7.255 1.00 72.75 196 TYR A C 1
ATOM 1571 O O . TYR A 1 196 ? 16.907 -12.209 -6.089 1.00 72.75 196 TYR A O 1
ATOM 1579 N N . THR A 1 197 ? 18.593 -12.209 -7.582 1.00 71.88 197 THR A N 1
ATOM 1580 C CA . THR A 1 197 ? 19.677 -11.923 -6.646 1.00 71.88 197 THR A CA 1
ATOM 1581 C C . THR A 1 197 ? 20.491 -10.786 -7.236 1.00 71.88 197 THR A C 1
ATOM 1583 O O . THR A 1 197 ? 20.935 -10.862 -8.384 1.00 71.88 197 THR A O 1
ATOM 1586 N N . ALA A 1 198 ? 20.668 -9.714 -6.465 1.00 68.94 198 ALA A N 1
ATOM 1587 C CA . ALA A 1 198 ? 21.487 -8.596 -6.903 1.00 68.94 198 ALA A CA 1
ATOM 1588 C C . ALA A 1 198 ? 22.945 -9.055 -7.047 1.00 68.94 198 ALA A C 1
ATOM 1590 O O . ALA A 1 198 ? 23.503 -9.654 -6.131 1.00 68.94 198 ALA A O 1
ATOM 1591 N N . LYS A 1 199 ? 23.563 -8.770 -8.200 1.00 72.38 199 LYS A N 1
ATOM 1592 C CA . LYS A 1 199 ? 24.978 -9.099 -8.448 1.00 72.38 199 LYS A CA 1
ATOM 1593 C C . LYS A 1 199 ? 25.917 -8.312 -7.531 1.00 72.38 199 LYS A C 1
ATOM 1595 O O . LYS A 1 199 ? 26.971 -8.807 -7.156 1.00 72.38 199 LYS A O 1
ATOM 1600 N N . THR A 1 200 ? 25.522 -7.091 -7.186 1.00 74.75 200 THR A N 1
ATOM 1601 C CA . THR A 1 200 ? 26.206 -6.221 -6.231 1.00 74.75 200 THR A CA 1
ATOM 1602 C C . THR A 1 200 ? 25.295 -5.969 -5.033 1.00 74.75 200 THR A C 1
ATOM 1604 O O . THR A 1 200 ? 24.095 -5.749 -5.236 1.00 74.75 200 THR A O 1
ATOM 1607 N N . PRO A 1 201 ? 25.832 -5.953 -3.798 1.00 75.75 201 PRO A N 1
ATOM 1608 C CA . PRO A 1 201 ? 25.108 -5.503 -2.613 1.00 75.75 201 PRO A CA 1
ATOM 1609 C C . PRO A 1 201 ? 24.403 -4.170 -2.877 1.00 75.75 201 PRO A C 1
ATOM 1611 O O . PRO A 1 201 ? 25.043 -3.131 -3.008 1.00 75.75 201 PRO A O 1
ATOM 1614 N N . THR A 1 202 ? 23.081 -4.216 -3.007 1.00 74.56 202 THR A N 1
ATOM 1615 C CA . THR A 1 202 ? 22.256 -3.055 -3.350 1.00 74.56 202 THR A CA 1
ATOM 1616 C C . THR A 1 202 ? 21.133 -2.965 -2.327 1.00 74.56 202 THR A C 1
ATOM 1618 O O . THR A 1 202 ? 20.492 -3.988 -2.067 1.00 74.56 202 THR A O 1
ATOM 1621 N N . PRO A 1 203 ? 20.879 -1.785 -1.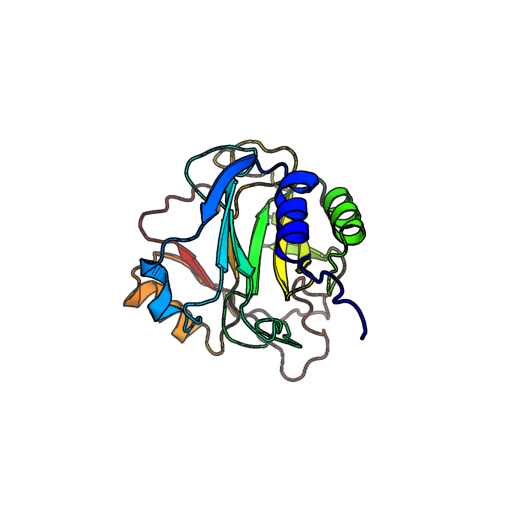734 1.00 76.12 203 PRO A N 1
ATOM 1622 C CA . PRO A 1 203 ? 19.728 -1.595 -0.865 1.00 76.12 203 PRO A CA 1
ATOM 1623 C C . PRO A 1 203 ? 18.441 -2.013 -1.576 1.00 76.12 203 PRO A C 1
ATOM 1625 O O . PRO A 1 203 ? 18.193 -1.630 -2.719 1.00 76.12 203 PRO A O 1
ATOM 1628 N N . THR A 1 204 ? 17.623 -2.818 -0.902 1.00 82.06 204 THR A N 1
ATOM 1629 C CA . THR A 1 204 ? 16.292 -3.172 -1.401 1.00 82.06 204 THR A CA 1
ATOM 1630 C C . THR A 1 204 ? 15.262 -2.238 -0.769 1.00 82.06 204 THR A C 1
ATOM 1632 O O . THR A 1 204 ? 15.386 -1.950 0.420 1.00 82.06 204 THR A O 1
ATOM 1635 N N . PRO A 1 205 ? 14.208 -1.810 -1.489 1.00 80.50 205 PRO A N 1
ATOM 1636 C CA . PRO A 1 205 ? 13.160 -0.971 -0.897 1.00 80.50 205 PRO A CA 1
ATOM 1637 C C . PRO A 1 205 ? 12.410 -1.633 0.270 1.00 80.50 205 PRO A C 1
ATOM 1639 O O . PRO A 1 205 ? 11.735 -0.959 1.037 1.00 80.50 205 PRO A O 1
ATOM 1642 N N . ILE A 1 206 ? 12.502 -2.962 0.384 1.00 85.31 206 ILE A N 1
ATOM 1643 C CA . ILE A 1 206 ? 11.906 -3.752 1.466 1.00 85.31 206 ILE A CA 1
ATOM 1644 C C . ILE A 1 206 ? 12.857 -3.946 2.658 1.00 85.31 206 ILE A C 1
ATOM 1646 O O . ILE A 1 206 ? 12.484 -4.604 3.619 1.00 85.31 206 ILE A O 1
ATOM 1650 N N . GLY A 1 207 ? 14.075 -3.397 2.628 1.00 80.75 207 GLY A N 1
ATOM 1651 C CA . GLY A 1 207 ? 14.986 -3.428 3.777 1.00 80.75 207 GLY A CA 1
ATOM 1652 C C . GLY A 1 207 ? 15.579 -4.801 4.094 1.00 80.75 207 GLY A C 1
ATOM 1653 O O . GLY A 1 207 ? 15.972 -5.048 5.231 1.00 80.75 207 GLY A O 1
ATOM 1654 N N . ILE A 1 208 ? 15.665 -5.704 3.111 1.00 81.31 208 ILE A N 1
ATOM 1655 C CA . ILE A 1 208 ? 16.429 -6.947 3.278 1.00 81.31 208 ILE A CA 1
ATOM 1656 C C . ILE A 1 208 ? 17.927 -6.599 3.351 1.00 81.31 208 ILE A C 1
ATOM 1658 O O . ILE A 1 208 ? 18.429 -5.946 2.427 1.00 81.31 208 ILE A O 1
ATOM 1662 N N . PRO A 1 209 ? 18.647 -7.024 4.412 1.00 73.50 209 PRO A N 1
ATOM 1663 C CA . PRO A 1 209 ? 20.075 -6.785 4.559 1.00 73.50 209 PRO A CA 1
ATOM 1664 C C . PRO A 1 209 ? 20.879 -7.360 3.396 1.00 73.50 209 PRO A C 1
ATOM 1666 O O . PRO A 1 209 ? 20.646 -8.481 2.946 1.00 73.50 209 PRO A O 1
ATOM 1669 N N . SER A 1 210 ? 21.889 -6.615 2.960 1.00 65.50 210 SER A N 1
ATOM 1670 C CA . SER A 1 210 ? 22.741 -6.977 1.825 1.00 65.50 210 SER A CA 1
ATOM 1671 C C . SER A 1 210 ? 23.692 -8.157 2.081 1.00 65.50 210 SER A C 1
ATOM 1673 O O . SER A 1 210 ? 24.261 -8.688 1.133 1.00 65.50 210 SER A O 1
ATOM 1675 N N . VAL A 1 211 ? 23.852 -8.577 3.341 1.00 59.88 211 VAL A N 1
ATOM 1676 C CA . VAL A 1 211 ? 24.749 -9.661 3.792 1.00 59.88 211 VAL A CA 1
ATOM 1677 C C . VAL A 1 211 ? 24.002 -10.793 4.515 1.00 59.88 211 VAL A C 1
ATOM 1679 O O . VAL A 1 211 ? 24.541 -11.433 5.412 1.00 59.88 211 VAL A O 1
ATOM 1682 N N . SER A 1 212 ? 22.740 -11.051 4.159 1.00 45.53 212 SER A N 1
ATOM 1683 C CA . SER A 1 212 ? 21.988 -12.181 4.724 1.00 45.53 212 SER A CA 1
ATOM 1684 C C . SER A 1 212 ? 22.447 -13.527 4.119 1.00 45.53 212 SER A C 1
ATOM 1686 O O . SER A 1 212 ? 22.506 -13.630 2.891 1.00 45.53 212 SER A O 1
ATOM 1688 N N . PRO A 1 213 ? 22.776 -14.561 4.926 1.00 40.81 213 PRO A N 1
ATOM 1689 C CA . PRO A 1 213 ? 22.993 -15.922 4.432 1.00 40.81 213 PRO A CA 1
ATOM 1690 C C . PRO A 1 213 ? 21.696 -16.760 4.529 1.00 40.81 213 PRO A C 1
ATOM 1692 O O . PRO A 1 213 ? 21.033 -16.686 5.566 1.00 40.81 213 PRO A O 1
ATOM 1695 N N . PRO A 1 214 ? 21.332 -17.608 3.537 1.00 48.81 214 PRO A N 1
ATOM 1696 C CA . PRO A 1 214 ? 21.753 -17.642 2.128 1.00 48.81 214 PRO A CA 1
ATOM 1697 C C . PRO A 1 214 ? 21.119 -16.464 1.351 1.00 48.81 214 PRO A C 1
ATOM 1699 O O . PRO A 1 214 ? 20.332 -15.724 1.943 1.00 48.81 214 PRO A O 1
ATOM 1702 N N . PRO A 1 215 ? 21.414 -16.258 0.045 1.00 48.94 215 PRO A N 1
ATOM 1703 C CA . PRO A 1 215 ? 20.760 -15.211 -0.737 1.00 48.94 215 PRO A CA 1
ATOM 1704 C C . PRO A 1 215 ? 19.245 -15.323 -0.570 1.00 48.94 215 PRO A C 1
ATOM 1706 O O . PRO A 1 215 ? 18.649 -16.321 -0.973 1.00 48.94 215 PRO A O 1
ATOM 1709 N N . CYS A 1 216 ? 18.622 -14.306 0.032 1.00 50.88 216 CYS A N 1
ATOM 1710 C CA . CYS A 1 216 ? 17.176 -14.148 -0.016 1.00 50.88 216 CYS A CA 1
ATOM 1711 C C . CYS A 1 216 ? 16.800 -13.994 -1.493 1.00 50.88 216 CYS A C 1
ATOM 1713 O O . CYS A 1 216 ? 16.873 -12.905 -2.061 1.00 50.88 216 CYS A O 1
ATOM 1715 N N . LEU A 1 217 ? 16.484 -15.117 -2.135 1.00 53.25 217 LEU A N 1
ATOM 1716 C CA . LEU A 1 217 ? 15.987 -15.183 -3.496 1.00 53.25 217 LEU A CA 1
ATOM 1717 C C . LEU A 1 217 ? 14.601 -14.551 -3.490 1.00 53.25 217 LEU A C 1
ATOM 1719 O O . LEU A 1 217 ? 13.624 -15.163 -3.068 1.00 53.25 217 LEU A O 1
ATOM 1723 N N . ILE A 1 218 ? 14.519 -13.303 -3.939 1.00 60.66 218 ILE A N 1
ATOM 1724 C CA . ILE A 1 218 ? 13.237 -12.619 -4.055 1.00 60.66 218 ILE A CA 1
ATOM 1725 C C . ILE A 1 218 ? 12.652 -13.015 -5.399 1.00 60.66 218 ILE A C 1
ATOM 1727 O O . ILE A 1 218 ? 13.195 -12.686 -6.453 1.00 60.66 218 ILE A O 1
ATOM 1731 N N . ALA A 1 219 ? 11.539 -13.730 -5.361 1.00 58.41 219 ALA A N 1
ATOM 1732 C CA . ALA A 1 219 ? 10.840 -14.175 -6.547 1.00 58.41 219 ALA A CA 1
ATOM 1733 C C . ALA A 1 219 ? 9.452 -13.512 -6.583 1.00 58.41 219 ALA A C 1
ATOM 1735 O O . ALA A 1 219 ? 8.530 -13.987 -5.920 1.00 58.41 219 ALA A O 1
ATOM 1736 N N . PRO A 1 220 ? 9.286 -12.394 -7.310 1.00 69.81 220 PRO A N 1
ATOM 1737 C CA . PRO A 1 220 ? 8.005 -11.702 -7.385 1.00 69.81 220 PRO A CA 1
ATOM 1738 C C . PRO A 1 220 ? 7.010 -12.444 -8.285 1.00 69.81 220 PRO A C 1
ATOM 1740 O O . PRO A 1 220 ? 7.350 -12.902 -9.380 1.00 69.81 220 PRO A O 1
ATOM 1743 N N . ALA A 1 221 ? 5.758 -12.501 -7.843 1.00 63.66 221 ALA A N 1
ATOM 1744 C CA . ALA A 1 221 ? 4.611 -12.828 -8.675 1.00 63.66 221 ALA A CA 1
ATOM 1745 C C . ALA A 1 221 ? 3.469 -11.856 -8.358 1.00 63.66 221 ALA A C 1
ATOM 1747 O O . ALA A 1 221 ? 3.267 -11.483 -7.203 1.00 63.66 221 ALA A O 1
ATOM 1748 N N . SER A 1 222 ? 2.737 -11.458 -9.390 1.00 70.38 222 SER A N 1
ATOM 1749 C CA . SER A 1 222 ? 1.601 -10.549 -9.329 1.00 70.38 222 SER A CA 1
ATOM 1750 C C . SER A 1 222 ? 0.454 -11.169 -10.116 1.00 70.38 222 SER A C 1
ATOM 1752 O O . SER A 1 222 ? 0.624 -11.554 -11.276 1.00 70.38 222 SER A O 1
ATOM 1754 N N . CYS A 1 223 ? -0.711 -11.245 -9.483 1.00 72.50 223 CYS A N 1
ATOM 1755 C CA . CYS A 1 223 ? -1.942 -11.753 -10.079 1.00 72.50 223 CYS A CA 1
ATOM 1756 C C . CYS A 1 223 ? -3.037 -10.693 -9.935 1.00 72.50 223 CYS A C 1
ATOM 1758 O O . CYS A 1 223 ? -3.020 -9.910 -8.984 1.00 72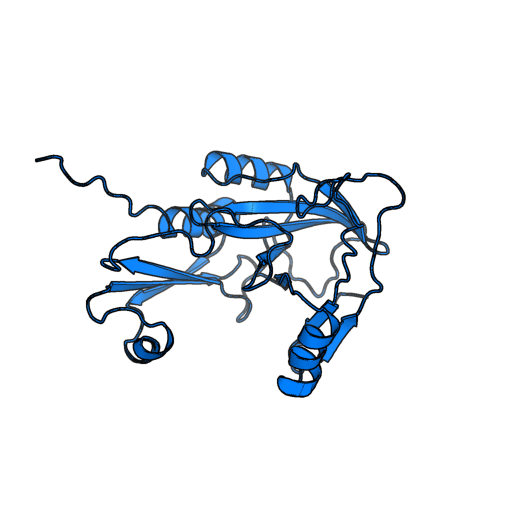.50 223 CYS A O 1
ATOM 1760 N N . THR A 1 224 ? -3.995 -10.677 -10.852 1.00 67.81 224 THR A N 1
ATOM 1761 C CA . THR A 1 224 ? -5.123 -9.737 -10.852 1.00 67.81 224 THR A CA 1
ATOM 1762 C C . THR A 1 224 ? -6.438 -10.507 -10.903 1.00 67.81 224 THR A C 1
ATOM 1764 O O . THR A 1 224 ? -6.501 -11.521 -11.591 1.00 67.81 224 THR A O 1
ATOM 1767 N N . PRO A 1 225 ? -7.513 -10.068 -10.226 1.00 68.44 225 PRO A N 1
ATOM 1768 C CA . PRO A 1 225 ? -8.827 -10.681 -10.413 1.00 68.44 225 PRO A CA 1
ATOM 1769 C C . PRO A 1 225 ? -9.208 -10.674 -11.899 1.00 68.44 225 PRO A C 1
ATOM 1771 O O . PRO A 1 225 ? -8.982 -9.666 -12.566 1.00 68.44 225 PRO A O 1
ATOM 1774 N N . SER A 1 226 ? -9.811 -11.754 -12.404 1.00 55.16 226 SER A N 1
ATOM 1775 C CA . SER A 1 226 ? -10.010 -11.961 -13.851 1.00 55.16 226 SER A CA 1
ATOM 1776 C C . SER A 1 226 ? -10.902 -10.920 -14.561 1.00 55.16 226 SER A C 1
ATOM 1778 O O . SER A 1 226 ? -10.944 -10.819 -15.781 1.00 55.16 226 SER A O 1
ATOM 1780 N N . LEU A 1 227 ? -11.578 -10.057 -13.797 1.00 43.94 227 LEU A N 1
ATOM 1781 C CA . LEU A 1 227 ? -12.394 -8.955 -14.320 1.00 43.94 227 LEU A CA 1
ATOM 1782 C C . LEU A 1 227 ? -11.695 -7.583 -14.275 1.00 43.94 227 LEU A C 1
ATOM 1784 O O . LEU A 1 227 ? -12.294 -6.576 -14.649 1.00 43.94 227 LEU A O 1
ATOM 1788 N N . ALA A 1 228 ? -10.440 -7.505 -13.824 1.00 43.56 228 ALA A N 1
ATOM 1789 C CA . ALA A 1 228 ? -9.694 -6.255 -13.738 1.00 43.56 228 ALA A CA 1
ATOM 1790 C C . ALA A 1 228 ? -8.832 -6.042 -14.993 1.00 43.56 228 ALA A C 1
ATOM 1792 O O . ALA A 1 228 ? -7.645 -6.362 -15.013 1.00 43.56 228 ALA A O 1
ATOM 1793 N N . ASN A 1 229 ? -9.425 -5.425 -16.019 1.00 37.44 229 ASN A N 1
ATOM 1794 C CA . ASN A 1 229 ? -8.694 -4.713 -17.071 1.00 37.44 229 ASN A CA 1
ATOM 1795 C C . ASN A 1 229 ? -7.922 -3.535 -16.438 1.00 37.44 229 ASN A C 1
ATOM 1797 O O . ASN A 1 229 ? -8.331 -2.380 -16.513 1.00 37.44 229 ASN A O 1
ATOM 1801 N N . LEU A 1 230 ? -6.802 -3.816 -15.770 1.00 41.56 230 LEU A N 1
ATOM 1802 C CA . LEU A 1 230 ? -5.833 -2.797 -15.371 1.00 41.56 230 LEU A CA 1
ATOM 1803 C C . LEU A 1 230 ? -4.920 -2.527 -16.568 1.00 41.56 230 LEU A C 1
ATOM 1805 O O . LEU A 1 230 ? -3.788 -3.007 -16.650 1.00 41.56 230 LEU A O 1
ATOM 1809 N N . ALA A 1 231 ? -5.465 -1.776 -17.523 1.00 33.81 231 ALA A N 1
ATOM 1810 C CA . ALA A 1 231 ? -4.717 -1.187 -18.620 1.00 33.81 231 ALA A CA 1
ATOM 1811 C C . ALA A 1 231 ? -3.512 -0.391 -18.074 1.00 33.81 231 ALA A C 1
ATOM 1813 O O . ALA A 1 231 ? -3.643 0.368 -17.114 1.00 33.81 231 ALA A O 1
ATOM 1814 N N . GLY A 1 232 ? -2.337 -0.567 -18.690 1.00 39.56 232 GLY A N 1
ATOM 1815 C CA . GLY A 1 232 ? -1.193 0.336 -18.496 1.00 39.56 232 GLY A CA 1
ATOM 1816 C C . GLY A 1 232 ? 0.102 -0.262 -17.937 1.00 39.56 232 GLY A C 1
ATOM 1817 O O . GLY A 1 232 ? 0.872 0.461 -17.315 1.00 39.56 232 GLY A O 1
ATOM 1818 N N . TRP A 1 233 ? 0.380 -1.550 -18.134 1.00 40.12 233 TRP A N 1
ATOM 1819 C CA . TRP A 1 233 ? 1.645 -2.146 -17.672 1.00 40.12 233 TRP A CA 1
ATOM 1820 C C . TRP A 1 233 ? 2.400 -2.958 -18.731 1.00 40.12 233 TRP A C 1
ATOM 1822 O O . TRP A 1 233 ? 3.108 -3.913 -18.409 1.00 40.12 233 TRP A O 1
ATOM 1832 N N . ARG A 1 234 ? 2.247 -2.577 -19.995 1.00 33.34 234 ARG A N 1
ATOM 1833 C CA . ARG A 1 234 ? 3.260 -2.897 -20.999 1.00 33.34 234 ARG A CA 1
ATOM 1834 C C . ARG A 1 234 ? 4.174 -1.697 -21.148 1.00 33.34 234 ARG A C 1
ATOM 1836 O O . ARG A 1 234 ? 3.634 -0.570 -21.077 1.00 33.34 234 ARG A O 1
#

Secondary structure (DSSP, 8-state):
-PPPP--TTHHHHHHHIIIIIT--EEEEEEEPPGGGSTTTT--TT-EEEEEEEE-TT--SS--EEEEEEES-SS---SSTT--TT--SSEEEEEEEES-HHHHHHHHHHTT-EESS--EEEEETTEEEEEEEEE-TTS-EEEEEEEEESPPPTTS---SSEEEEEEEEE--S-HHHHHHIIIIIT-EEEEEEPPPB--SS----TT---TT-SS---B--EEEEETT-------

Sequence (234 aa):
MARGRDQCHGPRRHARFFKEIGGYEELGRGPLSPIRHRRLGISAGCRREYLLLRAPMGGDFGHVRLVSFDNAGSRMPMRPGARAWDTGCYFSMMIRVKDMQSIYDDAIRLGWWTETPITALRFGESDLRVVIYRGPDGVQVQTYDRLSPPLPEAIPDFERMTAPFNMMQMVADRDVAYDFFTGVLGFDTFYKGKPYTAKTPTPTPIGIPSVSPPPCLIAPASCTPSLANLAGWR

Foldseek 3Di:
DDDDDPPVCQLVLVCCLCCVQQVKDWPDKDWDDPVVPPVVVFDPPKTKMWTWIAGPLDDPDLIDIDMDIHPRPDDAQPDPPDALQDADDWQEFEKEFAPVVVSQVVLVVSVWDFLDDFFWDDDPPWTWTWAWTAGPSGYIYIYIYTPPDDFDPLQGDDHTIHRGDDIHGNHPDPVVVVCCVCVVVVWAWPDWAFFDADPDQGQDNRNDGSPDPPGPRDTDTDTGHPPDPPPTDD